Protein AF-A0A2E7ABA5-F1 (afdb_monomer_lite)

Radius of gyration: 37.9 Å; chains: 1; bounding box: 80×78×92 Å

Secondary structure (DSSP, 8-state):
-HHHHHHHHHHHHHTTHHHHHHHHTT--SS--SS------PPSS------------HHHHHHHHHHHHHHHHHHHS-----SS---------EEEES-HHHHHHHHHHHHHHHHHHHHHTTHHHHHHHHHH-S---SEEEEETTEEEEEP----HHHHHHHHHHHHHHHHHHHHHEEEE------TT-S-HHHHHHHHHHHHHHHHTT-HHHHHHHHHHHHHHHHHHHHHHHHHHHHHHHHHTT-HHHHHHHHHHHHSTT-TTHHHHHHHHHHHHHHHHHHHHHHHHHH-

pLDDT: mean 70.15, std 16.88, range [34.25, 92.75]

Sequence (290 aa):
MLATFLSVFEFLNSFGMIDDIAYGLQLLDSANGPNEKLLIVPGGFSMKFWGVLGLDWRDYAIVSFLIYTLIGLLVHRPREQAEYKQKKKKNRLISVKSRRWLRLGIFSLFIGLLSTANKTGRFAGLANSVVGGNREGKLGLIDGSLDFEPLEWALQDYAELAIPFLLFLFGLRKGLKIDRSKIALLDSGTAIEKIWIDSDKSERLQRNHLEEGIARINSAFTELVNMLGAATSLNLAAASLDDGNVKSAFNKWKNLTHPKGKQNQDWKGFSESVDDIGKFKQQKQQDEEE

Structure (mmCIF, N/CA/C/O backbone):
data_AF-A0A2E7ABA5-F1
#
_entry.id   AF-A0A2E7ABA5-F1
#
loop_
_atom_site.group_PDB
_atom_site.id
_atom_site.type_symbol
_atom_site.label_atom_id
_atom_site.label_alt_id
_atom_site.label_comp_id
_atom_site.label_asym_id
_atom_site.label_entity_id
_atom_site.label_seq_id
_atom_site.pdbx_PDB_ins_code
_atom_site.Cartn_x
_atom_site.Cartn_y
_atom_site.Cartn_z
_atom_site.occupancy
_atom_site.B_iso_or_equiv
_atom_site.auth_seq_id
_atom_site.auth_comp_id
_atom_site.auth_asym_id
_atom_site.auth_atom_id
_atom_site.pdbx_PDB_model_num
ATOM 1 N N . MET A 1 1 ? -8.019 -25.726 -21.695 1.00 44.81 1 MET A N 1
ATOM 2 C CA . MET A 1 1 ? -6.885 -26.664 -21.529 1.00 44.81 1 MET A CA 1
ATOM 3 C C . MET A 1 1 ? -6.741 -27.578 -22.736 1.00 44.81 1 MET A C 1
ATOM 5 O O . MET A 1 1 ? -5.674 -27.573 -23.324 1.00 44.81 1 MET A O 1
ATOM 9 N N . LEU A 1 2 ? -7.803 -28.267 -23.171 1.00 42.22 2 LEU A N 1
ATOM 10 C CA . LEU A 1 2 ? -7.761 -29.176 -24.329 1.00 42.22 2 LEU A CA 1
ATOM 11 C C . LEU A 1 2 ? -7.384 -28.470 -25.651 1.00 42.22 2 LEU A C 1
ATOM 13 O O . LEU A 1 2 ? -6.515 -28.946 -26.364 1.00 42.22 2 LEU A O 1
ATOM 17 N N . ALA A 1 3 ? -7.922 -27.272 -25.908 1.00 47.78 3 ALA A N 1
ATOM 18 C CA . ALA A 1 3 ? -7.551 -26.460 -27.077 1.00 47.78 3 ALA A CA 1
ATOM 19 C C . ALA A 1 3 ? -6.094 -25.955 -27.047 1.00 47.78 3 ALA A C 1
ATOM 21 O O . ALA A 1 3 ? -5.444 -25.861 -28.077 1.00 47.78 3 ALA A O 1
ATOM 22 N N . THR A 1 4 ? -5.569 -25.656 -25.856 1.00 50.09 4 THR A N 1
ATOM 23 C CA . THR A 1 4 ? -4.179 -25.211 -25.661 1.00 50.09 4 THR A CA 1
ATOM 24 C C . THR A 1 4 ? -3.201 -26.362 -25.876 1.00 50.09 4 THR A C 1
ATOM 26 O O . THR A 1 4 ? -2.131 -26.177 -26.438 1.00 50.09 4 THR A O 1
ATOM 29 N N . PHE A 1 5 ? -3.583 -27.564 -25.441 1.00 54.31 5 PHE A N 1
ATOM 30 C CA . PHE A 1 5 ? -2.832 -28.781 -25.711 1.00 54.31 5 PHE A CA 1
ATOM 31 C C . PHE A 1 5 ? -2.835 -29.106 -27.209 1.00 54.31 5 PHE A C 1
ATOM 33 O O . PHE A 1 5 ? -1.775 -29.360 -27.767 1.00 54.31 5 PHE A O 1
ATOM 40 N N . LEU A 1 6 ? -3.993 -28.997 -27.871 1.00 55.00 6 LEU A N 1
ATOM 41 C CA . LEU A 1 6 ? -4.120 -29.213 -29.313 1.00 55.00 6 LEU A CA 1
ATOM 42 C C . LEU A 1 6 ? -3.270 -28.220 -30.122 1.00 55.00 6 LEU A C 1
ATOM 44 O O . LEU A 1 6 ? -2.574 -28.627 -31.042 1.00 55.00 6 LEU A O 1
ATOM 48 N N . SER A 1 7 ? -3.256 -26.938 -29.737 1.00 55.62 7 SER A N 1
ATOM 49 C CA . SER A 1 7 ? -2.466 -25.916 -30.436 1.00 55.62 7 SER A CA 1
ATOM 50 C C . SER A 1 7 ? -0.961 -26.104 -30.244 1.00 55.62 7 SER A C 1
ATOM 52 O O . SER A 1 7 ? -0.187 -25.863 -31.163 1.00 55.62 7 SER A O 1
ATOM 54 N N . VAL A 1 8 ? -0.528 -26.527 -29.050 1.00 57.88 8 VAL A N 1
ATOM 55 C CA . VAL A 1 8 ? 0.880 -26.866 -28.782 1.00 57.88 8 VAL A CA 1
ATOM 56 C C . VAL A 1 8 ? 1.277 -28.130 -29.542 1.00 57.88 8 VAL A C 1
ATOM 58 O O . VAL A 1 8 ? 2.374 -28.189 -30.088 1.00 57.88 8 VAL A O 1
ATOM 61 N N . PHE A 1 9 ? 0.383 -29.114 -29.626 1.00 62.41 9 PHE A N 1
ATOM 62 C CA . PHE A 1 9 ? 0.592 -30.325 -30.410 1.00 62.41 9 PHE A CA 1
ATOM 63 C C . PHE A 1 9 ? 0.721 -30.014 -31.907 1.00 62.41 9 PHE A C 1
ATOM 65 O O . PHE A 1 9 ? 1.697 -30.422 -32.523 1.00 62.41 9 PHE A O 1
ATOM 72 N N . GLU A 1 10 ? -0.191 -29.232 -32.488 1.00 60.44 10 GLU A N 1
ATOM 73 C CA . GLU A 1 10 ? -0.103 -28.813 -33.895 1.00 60.44 10 GLU A CA 1
ATOM 74 C C . GLU A 1 10 ? 1.139 -27.964 -34.172 1.00 60.44 10 GLU A C 1
ATOM 76 O O . GLU A 1 10 ? 1.766 -28.128 -35.216 1.00 60.44 10 GLU A O 1
ATOM 81 N N . PHE A 1 11 ? 1.534 -27.107 -33.227 1.00 62.22 11 PHE A N 1
ATOM 82 C CA . PHE A 1 11 ? 2.777 -26.347 -33.310 1.00 62.22 11 PHE A CA 1
ATOM 83 C C . PHE A 1 11 ? 3.989 -27.284 -33.378 1.00 62.22 11 PHE A C 1
ATOM 85 O O . PHE A 1 11 ? 4.759 -27.212 -34.330 1.00 62.22 11 PHE A O 1
ATOM 92 N N . LEU A 1 12 ? 4.128 -28.220 -32.438 1.00 59.44 12 LEU A N 1
ATOM 93 C CA . LEU A 1 12 ? 5.237 -29.182 -32.432 1.00 59.44 12 LEU A CA 1
ATOM 94 C C . LEU A 1 12 ? 5.222 -30.097 -33.668 1.00 59.44 12 LEU A C 1
ATOM 96 O O . LEU A 1 12 ? 6.279 -30.371 -34.233 1.00 59.44 12 LEU A O 1
ATOM 100 N N . ASN A 1 13 ? 4.037 -30.509 -34.126 1.00 61.12 13 ASN A N 1
ATOM 101 C CA . ASN A 1 13 ? 3.863 -31.299 -35.346 1.00 61.12 13 ASN A CA 1
ATOM 102 C C . ASN A 1 13 ? 4.295 -30.510 -36.594 1.00 61.12 13 ASN A C 1
ATOM 104 O O . ASN A 1 13 ? 4.942 -31.043 -37.487 1.00 61.12 13 ASN A O 1
ATOM 108 N N . SER A 1 14 ? 3.978 -29.211 -36.652 1.00 55.53 14 SER A N 1
ATOM 109 C CA . SER A 1 14 ? 4.318 -28.348 -37.791 1.00 55.53 14 SER A CA 1
ATOM 110 C C . SER A 1 14 ? 5.821 -28.147 -37.993 1.00 55.53 14 SER A C 1
ATOM 112 O O . SER A 1 14 ? 6.244 -27.909 -39.121 1.00 55.53 14 SER A O 1
ATOM 114 N N . PHE A 1 15 ? 6.616 -28.299 -36.931 1.00 54.84 15 PHE A N 1
ATOM 115 C CA . PHE A 1 15 ? 8.077 -28.220 -36.969 1.00 54.84 15 PHE A CA 1
ATOM 116 C C . PHE A 1 15 ? 8.768 -29.588 -37.105 1.00 54.84 15 PHE A C 1
ATOM 118 O O . PHE A 1 15 ? 9.994 -29.632 -37.117 1.00 54.84 15 PHE A O 1
ATOM 125 N N . GLY A 1 16 ? 8.019 -30.697 -37.175 1.00 54.34 16 GLY A N 1
ATOM 126 C CA . GLY A 1 16 ? 8.589 -32.052 -37.200 1.00 54.34 16 GLY A CA 1
ATOM 127 C C . GLY A 1 16 ? 9.193 -32.511 -35.864 1.00 54.34 16 GLY A C 1
ATOM 128 O O . GLY A 1 16 ? 9.730 -33.606 -35.774 1.00 54.34 16 GLY A O 1
ATOM 129 N N . MET A 1 17 ? 9.066 -31.716 -34.792 1.00 60.50 17 MET A N 1
ATOM 130 C CA . MET A 1 17 ? 9.675 -32.017 -33.486 1.00 60.50 17 MET A CA 1
ATOM 131 C C . MET A 1 17 ? 9.034 -33.224 -32.786 1.00 60.50 17 MET A C 1
ATOM 133 O O . MET A 1 17 ? 9.619 -33.776 -31.858 1.00 60.50 17 MET A O 1
ATOM 137 N N . ILE A 1 18 ? 7.822 -33.627 -33.183 1.00 59.41 18 ILE A N 1
ATOM 138 C CA . ILE A 1 18 ? 7.146 -34.799 -32.607 1.00 59.41 18 ILE A CA 1
ATOM 139 C C . ILE A 1 18 ? 7.856 -36.094 -33.005 1.00 59.41 18 ILE A C 1
ATOM 141 O O . ILE A 1 18 ? 7.973 -36.983 -32.161 1.00 59.41 18 ILE A O 1
ATOM 145 N N . ASP A 1 19 ? 8.388 -36.174 -34.224 1.00 53.84 19 ASP A N 1
ATOM 146 C CA . ASP A 1 19 ? 9.121 -37.350 -34.696 1.00 53.84 19 ASP A CA 1
ATOM 147 C C . ASP A 1 19 ? 10.461 -37.493 -33.958 1.00 53.84 19 ASP A C 1
ATOM 149 O O . ASP A 1 19 ? 10.799 -38.587 -33.504 1.00 53.84 19 ASP A O 1
ATOM 153 N N . ASP A 1 20 ? 11.157 -36.377 -33.702 1.00 58.59 20 ASP A N 1
ATOM 154 C CA . ASP A 1 20 ? 12.380 -36.343 -32.883 1.00 58.59 20 ASP A CA 1
ATOM 155 C C . ASP A 1 20 ? 12.123 -36.788 -31.433 1.00 58.59 20 ASP A C 1
ATOM 157 O O . ASP A 1 20 ? 12.922 -37.513 -30.831 1.00 58.59 20 ASP A O 1
ATOM 161 N N . ILE A 1 21 ? 10.988 -36.378 -30.856 1.00 59.62 21 ILE A N 1
ATOM 162 C CA . ILE A 1 21 ? 10.583 -36.773 -29.501 1.00 59.62 21 ILE A CA 1
ATOM 163 C C . ILE A 1 21 ? 10.183 -38.256 -29.463 1.00 59.62 21 ILE A C 1
ATOM 165 O O . ILE A 1 21 ? 10.550 -38.958 -28.521 1.00 59.62 21 ILE A O 1
ATOM 169 N N . ALA A 1 22 ? 9.463 -38.754 -30.470 1.00 57.34 22 ALA A N 1
ATOM 170 C CA . ALA A 1 22 ? 9.055 -40.156 -30.563 1.00 57.34 22 ALA A CA 1
ATOM 171 C C . ALA A 1 22 ? 10.253 -41.097 -30.778 1.00 57.34 22 ALA A C 1
ATOM 173 O O . ALA A 1 22 ? 10.307 -42.168 -30.168 1.00 57.34 22 ALA A O 1
ATOM 174 N N . TYR A 1 23 ? 11.246 -40.668 -31.562 1.00 56.09 23 TYR A N 1
ATOM 175 C CA . TYR A 1 23 ? 12.523 -41.363 -31.715 1.00 56.09 23 TYR A CA 1
ATOM 176 C C . TYR A 1 23 ? 13.341 -41.343 -30.414 1.00 56.09 23 TYR A C 1
ATOM 178 O O . TYR A 1 23 ? 13.821 -42.382 -29.962 1.00 56.09 23 TYR A O 1
ATOM 186 N N . GLY A 1 24 ? 13.427 -40.187 -29.741 1.00 57.50 24 GLY A N 1
ATOM 187 C CA . GLY A 1 24 ? 14.086 -40.061 -28.435 1.00 57.50 24 GLY A CA 1
ATOM 188 C C . GLY A 1 24 ? 13.443 -40.907 -27.327 1.00 57.50 24 GLY A C 1
ATOM 189 O O . GLY A 1 24 ? 14.124 -41.313 -26.386 1.00 57.50 24 GLY A O 1
ATOM 190 N N . LEU A 1 25 ? 12.149 -41.213 -27.455 1.00 64.19 25 LEU A N 1
ATOM 191 C CA . LEU A 1 25 ? 11.393 -42.094 -26.560 1.00 64.19 25 LEU A CA 1
ATOM 192 C C . LEU A 1 25 ? 11.389 -43.572 -26.999 1.00 64.19 25 LEU A C 1
ATOM 194 O O . LEU A 1 25 ? 10.707 -44.372 -26.363 1.00 64.19 25 LEU A O 1
ATOM 198 N N . GLN A 1 26 ? 12.144 -43.941 -28.045 1.00 55.84 26 GLN A N 1
ATOM 199 C CA . GLN A 1 26 ? 12.229 -45.304 -28.604 1.00 55.84 26 GLN A CA 1
ATOM 200 C C . GLN A 1 26 ? 10.874 -45.898 -29.028 1.00 55.84 26 GLN A C 1
ATOM 202 O O . GLN A 1 26 ? 10.681 -47.110 -29.013 1.00 55.84 26 GLN A O 1
ATOM 207 N N . LEU A 1 27 ? 9.913 -45.053 -29.408 1.00 56.31 27 LEU A N 1
ATOM 208 C CA . LEU A 1 27 ? 8.596 -45.493 -29.883 1.00 56.31 27 LEU A CA 1
ATOM 209 C C . LEU A 1 27 ? 8.583 -45.795 -31.395 1.00 56.31 27 LEU A C 1
ATOM 211 O O . LEU A 1 27 ? 7.569 -46.260 -31.913 1.00 56.31 27 LEU A O 1
ATOM 215 N N . LEU A 1 28 ? 9.690 -45.524 -32.096 1.00 51.03 28 LEU A N 1
ATOM 216 C CA . LEU A 1 28 ? 9.885 -45.745 -33.530 1.00 51.03 28 LEU A CA 1
ATOM 217 C C . LEU A 1 28 ? 11.244 -46.422 -33.775 1.00 51.03 28 LEU A C 1
ATOM 219 O O . LEU A 1 28 ? 12.262 -45.960 -33.264 1.00 51.03 28 LEU A O 1
ATOM 223 N N . ASP A 1 29 ? 11.257 -47.486 -34.584 1.00 49.22 29 ASP A N 1
ATOM 224 C CA . ASP A 1 29 ? 12.436 -48.341 -34.827 1.00 49.22 29 ASP A CA 1
ATOM 225 C C . ASP A 1 29 ? 13.383 -47.831 -35.936 1.00 49.22 29 ASP A C 1
ATOM 227 O O . ASP A 1 29 ? 14.454 -48.397 -36.157 1.00 49.22 29 ASP A O 1
ATOM 231 N N . SER A 1 30 ? 13.035 -46.746 -36.633 1.00 50.84 30 SER A N 1
ATOM 232 C CA . SER A 1 30 ? 13.911 -46.108 -37.623 1.00 50.84 30 SER A CA 1
ATOM 233 C C . SER A 1 30 ? 13.724 -44.595 -37.653 1.00 50.84 30 SER A C 1
ATOM 235 O O . SER A 1 30 ? 12.595 -44.107 -37.641 1.00 50.84 30 SER A O 1
ATOM 237 N N . ALA A 1 31 ? 14.830 -43.850 -37.753 1.00 46.22 31 ALA A N 1
ATOM 238 C CA . ALA A 1 31 ? 14.793 -42.436 -38.110 1.00 46.22 31 ALA A CA 1
ATOM 239 C C . ALA A 1 31 ? 14.322 -42.327 -39.568 1.00 46.22 31 ALA A C 1
ATOM 241 O O . ALA A 1 31 ? 15.088 -42.590 -40.498 1.00 46.22 31 ALA A O 1
ATOM 242 N N . ASN A 1 32 ? 13.040 -42.020 -39.767 1.00 45.62 32 ASN A N 1
ATOM 243 C CA . ASN A 1 32 ? 12.532 -41.716 -41.098 1.00 45.62 32 ASN A CA 1
ATOM 244 C C . ASN A 1 32 ? 13.245 -40.461 -41.630 1.00 45.62 32 ASN A C 1
ATOM 246 O O . ASN A 1 32 ? 13.685 -39.608 -40.859 1.00 45.62 32 ASN A O 1
ATOM 250 N N . GLY A 1 33 ? 13.425 -40.401 -42.954 1.00 53.38 33 GLY A N 1
ATOM 251 C CA . GLY A 1 33 ? 14.068 -39.286 -43.658 1.00 53.38 33 GLY A CA 1
ATOM 252 C C . GLY A 1 33 ? 13.374 -37.933 -43.419 1.00 53.38 33 GLY A C 1
ATOM 253 O O . GLY A 1 33 ? 12.437 -37.854 -42.634 1.00 53.38 33 GLY A O 1
ATOM 254 N N . PRO A 1 34 ? 13.824 -36.849 -44.078 1.00 45.06 34 PRO A N 1
ATOM 255 C CA . PRO A 1 34 ? 13.607 -35.474 -43.629 1.00 45.06 34 PRO A CA 1
ATOM 256 C C . PRO A 1 34 ? 12.120 -35.142 -43.429 1.00 45.06 34 PRO A C 1
ATOM 258 O O . PRO A 1 34 ? 11.421 -34.832 -44.390 1.00 45.06 34 PRO A O 1
ATOM 261 N N . ASN A 1 35 ? 11.716 -35.186 -42.155 1.00 51.84 35 ASN A N 1
ATOM 262 C CA . ASN A 1 35 ? 10.525 -34.643 -41.507 1.00 51.84 35 ASN A CA 1
ATOM 263 C C . ASN A 1 35 ? 9.223 -34.785 -42.328 1.00 51.84 35 ASN A C 1
ATOM 265 O O . ASN A 1 35 ? 8.932 -33.982 -43.211 1.00 51.84 35 ASN A O 1
ATOM 269 N N . GLU A 1 36 ? 8.391 -35.779 -42.018 1.00 48.16 36 GLU A N 1
ATOM 270 C CA . GLU A 1 36 ? 7.133 -36.035 -42.734 1.00 48.16 36 GLU A CA 1
ATOM 271 C C . GLU A 1 36 ? 5.935 -35.479 -41.938 1.00 48.16 36 GLU A C 1
ATOM 273 O O . GLU A 1 36 ? 5.718 -35.821 -40.781 1.00 48.16 36 GLU A O 1
ATOM 278 N N . LYS A 1 37 ? 5.120 -34.597 -42.538 1.00 48.44 37 LYS A N 1
ATOM 279 C CA . LYS A 1 37 ? 3.980 -33.965 -41.842 1.00 48.44 37 LYS A CA 1
ATOM 280 C C . LYS A 1 37 ? 2.729 -34.847 -41.906 1.00 48.44 37 LYS A C 1
ATOM 282 O O . LYS A 1 37 ? 2.210 -35.119 -42.989 1.00 48.44 37 LYS A O 1
ATOM 287 N N . LEU A 1 38 ? 2.165 -35.203 -40.752 1.00 44.12 38 LEU A N 1
ATOM 288 C CA . LEU A 1 38 ? 0.871 -35.888 -40.662 1.00 44.12 38 LEU A CA 1
ATOM 289 C C . LEU A 1 38 ? -0.268 -34.851 -40.694 1.00 44.12 38 LEU A C 1
ATOM 291 O O . LEU A 1 38 ? -0.587 -34.216 -39.687 1.00 44.12 38 LEU A O 1
ATOM 295 N N . LEU A 1 39 ? -0.862 -34.647 -41.873 1.00 41.06 39 LEU A N 1
ATOM 296 C CA . LEU A 1 39 ? -2.057 -33.817 -42.062 1.00 41.06 39 LEU A CA 1
ATOM 297 C C . LEU A 1 39 ? -3.317 -34.692 -41.991 1.00 41.06 39 LEU A C 1
ATOM 299 O O . LEU A 1 39 ? -3.598 -35.471 -42.901 1.00 41.06 39 LEU A O 1
ATOM 303 N N . ILE A 1 40 ? -4.096 -34.550 -40.916 1.00 42.09 40 ILE A N 1
ATOM 304 C CA . ILE A 1 40 ? -5.417 -35.181 -40.789 1.00 42.09 40 ILE A CA 1
ATOM 305 C C . ILE A 1 40 ? -6.424 -34.319 -41.560 1.00 42.09 40 ILE A C 1
ATOM 307 O O . ILE A 1 40 ? -6.830 -33.254 -41.102 1.00 42.09 40 ILE A O 1
ATOM 311 N N . VAL A 1 41 ? -6.816 -34.770 -42.750 1.00 42.12 41 VAL A N 1
ATOM 312 C CA . VAL A 1 41 ? -7.881 -34.152 -43.557 1.00 42.12 41 VAL A CA 1
ATOM 313 C C . VAL A 1 41 ? -9.221 -34.819 -43.198 1.00 42.12 41 VAL A C 1
ATOM 315 O O . VAL A 1 41 ? -9.252 -36.042 -43.033 1.00 42.12 41 VAL A O 1
ATOM 318 N N . PRO A 1 42 ? -10.336 -34.071 -43.065 1.00 34.56 42 PRO A N 1
ATOM 319 C CA . PRO A 1 42 ? -11.652 -34.654 -42.804 1.00 34.56 42 PRO A CA 1
ATOM 320 C C . PRO A 1 42 ? -12.047 -35.645 -43.912 1.00 34.56 42 PRO A C 1
ATOM 322 O O . PRO A 1 42 ? -11.809 -35.406 -45.095 1.00 34.56 42 PRO A O 1
ATOM 325 N N . GLY A 1 43 ? -12.605 -36.787 -43.501 1.00 34.25 43 GLY A N 1
ATOM 326 C CA . GLY A 1 43 ? -12.747 -37.991 -44.325 1.00 34.25 43 GLY A CA 1
ATOM 327 C C . GLY A 1 43 ? -13.491 -37.784 -45.647 1.00 34.25 43 GLY A C 1
ATOM 328 O O . GLY A 1 43 ? -14.607 -37.272 -45.667 1.00 34.25 43 GLY A O 1
ATOM 329 N N . GLY A 1 44 ? -12.874 -38.241 -46.744 1.00 41.22 44 GLY A N 1
ATOM 330 C CA . GLY A 1 44 ? -13.502 -38.297 -48.070 1.00 41.22 44 GLY A CA 1
ATOM 331 C C . GLY A 1 44 ? -12.550 -38.330 -49.272 1.00 41.22 44 GLY A C 1
ATOM 332 O O . GLY A 1 44 ? -12.976 -38.715 -50.354 1.00 41.22 44 GLY A O 1
ATOM 333 N N . PHE A 1 45 ? -11.267 -37.986 -49.113 1.00 37.72 45 PHE A N 1
ATOM 334 C CA . PHE A 1 45 ? -10.291 -37.989 -50.212 1.00 37.72 45 PHE A CA 1
ATOM 335 C C . PHE A 1 45 ? -9.131 -38.953 -49.933 1.00 37.72 45 PHE A C 1
ATOM 337 O O . PHE A 1 45 ? -8.330 -38.736 -49.028 1.00 37.72 45 PHE A O 1
ATOM 344 N N . SER A 1 46 ? -9.023 -40.024 -50.723 1.00 38.84 46 SER A N 1
ATOM 345 C CA . SER A 1 46 ? -7.905 -40.970 -50.676 1.00 38.84 46 SER A CA 1
ATOM 346 C C . SER A 1 46 ? -6.788 -40.540 -51.633 1.00 38.84 46 SER A C 1
ATOM 348 O O . SER A 1 46 ? -6.684 -41.048 -52.748 1.00 38.84 46 SER A O 1
ATOM 350 N N . MET A 1 47 ? -5.927 -39.620 -51.203 1.00 38.56 47 MET A N 1
ATOM 351 C CA . MET A 1 47 ? -4.586 -39.481 -51.778 1.00 38.56 47 MET A CA 1
ATOM 352 C C . MET A 1 47 ? -3.578 -39.298 -50.644 1.00 38.56 47 MET A C 1
ATOM 354 O O . MET A 1 47 ? -3.638 -38.322 -49.903 1.00 38.56 47 MET A O 1
ATOM 358 N N . LYS A 1 48 ? -2.662 -40.263 -50.497 1.00 36.91 48 LYS A N 1
ATOM 359 C CA . LYS A 1 48 ? -1.500 -40.152 -49.607 1.00 36.91 48 LYS A CA 1
ATOM 360 C C . LYS A 1 48 ? -0.468 -39.266 -50.300 1.00 36.91 48 LYS A C 1
ATOM 362 O O . LYS A 1 48 ? 0.103 -39.683 -51.303 1.00 36.91 48 LYS A O 1
ATOM 367 N N . PHE A 1 49 ? -0.257 -38.062 -49.783 1.00 44.03 49 PHE A N 1
ATOM 368 C CA . PHE A 1 49 ? 0.775 -37.148 -50.264 1.00 44.03 49 PHE A CA 1
ATOM 369 C C . PHE A 1 49 ? 1.902 -37.1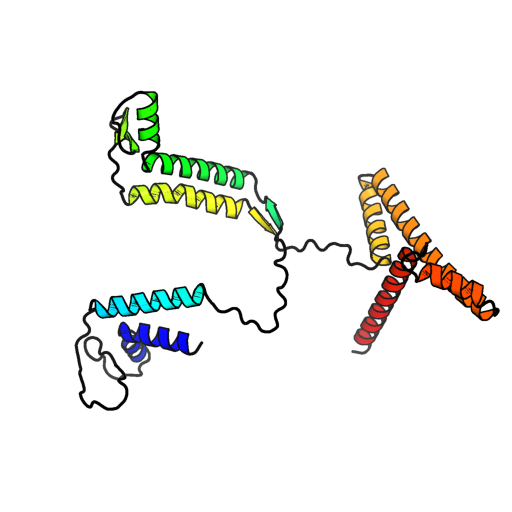18 -49.227 1.00 44.03 49 PHE A C 1
ATOM 371 O O . PHE A 1 49 ? 1.726 -36.571 -48.142 1.00 44.03 49 PHE A O 1
ATOM 378 N N . TRP A 1 50 ? 3.028 -37.756 -49.544 1.00 42.16 50 TRP A N 1
ATOM 379 C CA . TRP A 1 50 ? 4.273 -37.655 -48.781 1.00 42.16 50 TRP A CA 1
ATOM 380 C C . TRP A 1 50 ? 5.130 -36.576 -49.450 1.00 42.16 50 TRP A C 1
ATOM 382 O O . TRP A 1 50 ? 5.359 -36.645 -50.658 1.00 42.16 50 TRP A O 1
ATOM 392 N N . GLY A 1 51 ? 5.547 -35.552 -48.706 1.00 44.81 51 GLY A N 1
ATOM 393 C CA . GLY A 1 51 ? 6.304 -34.418 -49.240 1.00 44.81 51 GLY A CA 1
ATOM 394 C C . GLY A 1 51 ? 7.352 -33.917 -48.250 1.00 44.81 51 GLY A C 1
ATOM 395 O O . GLY A 1 51 ? 7.109 -33.918 -47.047 1.00 44.81 51 GLY A O 1
ATOM 396 N N . VAL A 1 52 ? 8.507 -33.505 -48.779 1.00 45.50 52 VAL A N 1
ATOM 397 C CA . VAL A 1 52 ? 9.695 -33.067 -48.025 1.00 45.50 52 VAL A CA 1
ATOM 398 C C . VAL A 1 52 ? 9.442 -31.724 -47.330 1.00 45.50 52 VAL A C 1
ATOM 400 O O . VAL A 1 52 ? 8.953 -30.784 -47.960 1.00 45.50 52 VAL A O 1
ATOM 403 N N . LEU A 1 53 ? 9.807 -31.629 -46.046 1.00 49.59 53 LEU A N 1
ATOM 404 C CA . LEU A 1 53 ? 9.635 -30.446 -45.194 1.00 49.59 53 LEU A CA 1
ATOM 405 C C . LEU A 1 53 ? 10.517 -29.267 -45.653 1.00 49.59 53 LEU A C 1
ATOM 407 O O . LEU A 1 53 ? 11.667 -29.115 -45.243 1.00 49.59 53 LEU A O 1
ATOM 411 N N . GLY A 1 54 ? 9.977 -28.404 -46.508 1.00 47.50 54 GLY A N 1
ATOM 412 C CA . GLY A 1 54 ? 10.479 -27.044 -46.688 1.00 47.50 54 GLY A CA 1
ATOM 413 C C . GLY A 1 54 ? 9.628 -26.086 -45.863 1.00 47.50 54 GLY A C 1
ATOM 414 O O . GLY A 1 54 ? 8.407 -26.130 -45.976 1.00 47.50 54 GLY A O 1
ATOM 415 N N . LEU A 1 55 ? 10.254 -25.228 -45.051 1.00 50.59 55 LEU A N 1
ATOM 416 C CA . LEU A 1 55 ? 9.582 -24.097 -44.399 1.00 50.59 55 LEU A CA 1
ATOM 417 C C . LEU A 1 55 ? 9.033 -23.163 -45.482 1.00 50.59 55 LEU A C 1
ATOM 419 O O . LEU A 1 55 ? 9.759 -22.322 -46.011 1.00 50.59 55 LEU A O 1
ATOM 423 N N . ASP A 1 56 ? 7.763 -23.335 -45.834 1.00 58.00 56 ASP A N 1
ATOM 424 C CA . ASP A 1 56 ? 7.109 -22.502 -46.832 1.00 58.00 56 ASP A CA 1
ATOM 425 C C . ASP A 1 56 ? 6.486 -21.276 -46.150 1.00 58.00 56 ASP A C 1
ATOM 427 O O . ASP A 1 56 ? 6.170 -21.277 -44.956 1.00 58.00 56 ASP A O 1
ATOM 431 N N . TRP A 1 57 ? 6.262 -20.198 -46.898 1.00 53.97 57 TRP A N 1
ATOM 432 C CA . TRP A 1 57 ? 5.703 -18.950 -46.346 1.00 53.97 57 TRP A CA 1
ATOM 433 C C . TRP A 1 57 ? 4.331 -19.155 -45.665 1.00 53.97 57 TRP A C 1
ATOM 435 O O . TRP A 1 57 ? 3.927 -18.388 -44.788 1.00 53.97 57 TRP A O 1
ATOM 445 N N . ARG A 1 58 ? 3.633 -20.234 -46.041 1.00 55.75 58 ARG A N 1
ATOM 446 C CA . ARG A 1 58 ? 2.360 -20.684 -45.468 1.00 55.75 58 ARG A CA 1
ATOM 447 C C . ARG A 1 58 ? 2.507 -21.148 -44.020 1.00 55.75 58 ARG A C 1
ATOM 449 O O . ARG A 1 58 ? 1.641 -20.837 -43.205 1.00 55.75 58 ARG A O 1
ATOM 456 N N . ASP A 1 59 ? 3.603 -21.823 -43.676 1.00 55.94 59 ASP A N 1
ATOM 457 C CA . ASP A 1 59 ? 3.858 -22.269 -42.303 1.00 55.94 59 ASP A CA 1
ATOM 458 C C . ASP A 1 59 ? 4.148 -21.069 -41.387 1.00 55.94 59 ASP A C 1
ATOM 460 O O . ASP A 1 59 ? 3.635 -21.004 -40.269 1.00 55.94 59 ASP A O 1
ATOM 464 N N . TYR A 1 60 ? 4.839 -20.038 -41.891 1.00 60.34 60 TYR A N 1
ATOM 465 C CA . TYR A 1 60 ? 5.010 -18.772 -41.166 1.00 60.34 60 TYR A CA 1
ATOM 466 C C . TYR A 1 60 ? 3.683 -18.048 -40.918 1.00 60.34 60 TYR A C 1
ATOM 468 O O . TYR A 1 60 ? 3.492 -17.471 -39.843 1.00 60.34 60 TYR A O 1
ATOM 476 N N . ALA A 1 61 ? 2.747 -18.090 -41.870 1.00 67.56 61 ALA A N 1
ATOM 477 C CA . ALA A 1 61 ? 1.424 -17.496 -41.702 1.00 67.56 61 ALA A CA 1
ATOM 478 C C . ALA A 1 61 ? 0.603 -18.235 -40.632 1.00 67.56 61 ALA A C 1
ATOM 480 O O . ALA A 1 61 ? -0.021 -17.592 -39.784 1.00 67.56 61 ALA A O 1
ATOM 481 N N . ILE A 1 62 ? 0.662 -19.571 -40.619 1.00 68.12 62 ILE A N 1
ATOM 482 C CA . ILE A 1 62 ? -0.013 -20.408 -39.619 1.00 68.12 62 ILE A CA 1
ATOM 483 C C . ILE A 1 62 ? 0.571 -20.153 -38.227 1.00 68.12 62 ILE A C 1
ATOM 485 O O . ILE A 1 62 ? -0.182 -19.873 -37.297 1.00 68.12 62 ILE A O 1
ATOM 489 N N . VAL A 1 63 ? 1.899 -20.163 -38.080 1.00 67.69 63 VAL A N 1
ATOM 490 C CA . VAL A 1 63 ? 2.569 -19.877 -36.800 1.00 67.69 63 VAL A CA 1
ATOM 491 C C . VAL A 1 63 ? 2.251 -18.462 -36.317 1.00 67.69 63 VAL A C 1
ATOM 493 O O . VAL A 1 63 ? 1.946 -18.269 -35.142 1.00 67.69 63 VAL A O 1
ATOM 496 N N . SER A 1 64 ? 2.250 -17.472 -37.212 1.00 66.69 64 SER A N 1
ATOM 497 C CA . SER A 1 64 ? 1.918 -16.085 -36.860 1.00 66.69 64 SER A CA 1
ATOM 498 C C . SER A 1 64 ? 0.468 -15.941 -36.395 1.00 66.69 64 SER A C 1
ATOM 500 O O . SER A 1 64 ? 0.202 -15.270 -35.396 1.00 66.69 64 SER A O 1
ATOM 502 N N . PHE A 1 65 ? -0.472 -16.617 -37.064 1.00 70.44 65 PHE A N 1
ATOM 503 C CA . PHE A 1 65 ? -1.875 -16.670 -36.647 1.00 70.44 65 PHE A CA 1
ATOM 504 C C . PHE A 1 65 ? -2.039 -17.384 -35.298 1.00 70.44 65 PHE A C 1
ATOM 506 O O . PHE A 1 65 ? -2.807 -16.950 -34.436 1.00 70.44 65 PHE A O 1
ATOM 513 N N . LEU A 1 66 ? -1.273 -18.449 -35.069 1.00 69.19 66 LEU A N 1
ATOM 514 C CA . LEU A 1 66 ? -1.319 -19.219 -33.832 1.00 69.19 66 LEU A CA 1
ATOM 515 C C . LEU A 1 66 ? -0.733 -18.424 -32.656 1.00 69.19 66 LEU A C 1
ATOM 517 O O . LEU A 1 66 ? -1.333 -18.384 -31.588 1.00 69.19 66 LEU A O 1
ATOM 521 N N . ILE A 1 67 ? 0.359 -17.683 -32.863 1.00 71.31 67 ILE A N 1
ATOM 522 C CA . ILE A 1 67 ? 0.907 -16.735 -31.881 1.00 71.31 67 ILE A CA 1
ATOM 523 C C . ILE A 1 67 ? -0.092 -15.608 -31.600 1.00 71.31 67 ILE A C 1
ATOM 525 O O . ILE A 1 67 ? -0.337 -15.284 -30.437 1.00 71.31 67 ILE A O 1
ATOM 529 N N . TYR A 1 68 ? -0.704 -15.033 -32.639 1.00 75.12 68 TYR A N 1
ATOM 530 C CA . TYR A 1 68 ? -1.715 -13.985 -32.495 1.00 75.12 68 TYR A CA 1
ATOM 531 C C . TYR A 1 68 ? -2.908 -14.457 -31.655 1.00 75.12 68 TYR A C 1
ATOM 533 O O . TYR A 1 68 ? -3.325 -13.765 -30.726 1.00 75.12 68 TYR A O 1
ATOM 541 N N . THR A 1 69 ? -3.419 -15.660 -31.920 1.00 70.00 69 THR A N 1
ATOM 542 C CA . THR A 1 69 ? -4.527 -16.242 -31.150 1.00 70.00 69 THR A CA 1
ATOM 543 C C . THR A 1 69 ? -4.113 -16.610 -29.725 1.00 70.00 69 THR A C 1
ATOM 545 O O . THR A 1 69 ? -4.897 -16.379 -28.806 1.00 70.00 69 THR A O 1
ATOM 548 N N . LEU A 1 70 ? -2.882 -17.082 -29.494 1.00 68.62 70 LEU A N 1
ATOM 549 C CA . LEU A 1 70 ? -2.345 -17.350 -28.152 1.00 68.62 70 LEU A CA 1
ATOM 550 C C . LEU A 1 70 ? -2.209 -16.070 -27.322 1.00 68.62 70 LEU A C 1
ATOM 552 O O . LEU A 1 70 ? -2.610 -16.045 -26.158 1.00 68.62 70 LEU A O 1
ATOM 556 N N . ILE A 1 71 ? -1.698 -14.992 -27.926 1.00 72.19 71 ILE A N 1
ATOM 557 C CA . ILE A 1 71 ? -1.630 -13.664 -27.305 1.00 72.19 71 ILE A CA 1
ATOM 558 C C . ILE A 1 71 ? -3.044 -13.143 -27.047 1.00 72.19 71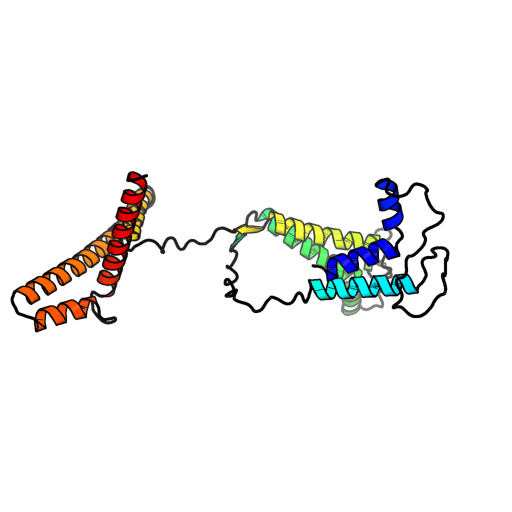 ILE A C 1
ATOM 560 O O . ILE A 1 71 ? -3.323 -12.674 -25.945 1.00 72.19 71 ILE A O 1
ATOM 564 N N . GLY A 1 72 ? -3.958 -13.286 -28.009 1.00 69.88 72 GLY A N 1
ATOM 565 C CA . GLY A 1 72 ? -5.370 -12.944 -27.848 1.00 69.88 72 GLY A CA 1
ATOM 566 C C . GLY A 1 72 ? -6.008 -13.675 -26.667 1.00 69.88 72 GLY A C 1
ATOM 567 O O . GLY A 1 72 ? -6.642 -13.047 -25.827 1.00 69.88 72 GLY A O 1
ATOM 568 N N . LEU A 1 73 ? -5.761 -14.976 -26.514 1.00 67.56 73 LEU A N 1
ATOM 569 C CA . LEU A 1 73 ? -6.232 -15.779 -25.380 1.00 67.56 73 LEU A CA 1
ATOM 570 C C . LEU A 1 73 ? -5.578 -15.391 -24.048 1.00 67.56 73 LEU A C 1
ATOM 572 O O . LEU A 1 73 ? -6.228 -15.460 -23.004 1.00 67.56 73 LEU A O 1
ATOM 576 N N . LEU A 1 74 ? -4.310 -14.972 -24.061 1.00 65.62 74 LEU A N 1
ATOM 577 C CA . LEU A 1 74 ? -3.595 -14.519 -22.868 1.00 65.62 74 LEU A CA 1
ATOM 578 C C . LEU A 1 74 ? -4.098 -13.144 -22.395 1.00 65.62 74 LEU A C 1
ATOM 580 O O . LEU A 1 74 ? -4.298 -12.931 -21.198 1.00 65.62 74 LEU A O 1
ATOM 584 N N . VAL A 1 75 ? -4.317 -12.223 -23.337 1.00 68.00 75 VAL A N 1
ATOM 585 C CA . VAL A 1 75 ? -4.741 -10.837 -23.086 1.00 68.00 75 VAL A CA 1
ATOM 586 C C . VAL A 1 75 ? -6.247 -10.752 -22.833 1.00 68.00 75 VAL A C 1
ATOM 588 O O . VAL A 1 75 ? -6.682 -9.968 -21.990 1.00 68.00 75 VAL A O 1
ATOM 591 N N . HIS A 1 76 ? -7.055 -11.557 -23.523 1.00 55.69 76 HIS A N 1
ATOM 592 C CA . HIS A 1 76 ? -8.519 -11.583 -23.410 1.00 55.69 76 HIS A CA 1
ATOM 593 C C . HIS A 1 76 ? -9.037 -12.816 -22.682 1.00 55.69 76 HIS A C 1
ATOM 595 O O . HIS A 1 76 ? -10.191 -13.186 -22.884 1.00 55.69 76 HIS A O 1
ATOM 601 N N . ARG A 1 77 ? -8.222 -13.445 -21.821 1.00 50.84 77 ARG A N 1
ATOM 602 C CA . ARG A 1 77 ? -8.652 -14.583 -20.999 1.00 50.84 77 ARG A CA 1
ATOM 603 C C . ARG A 1 77 ? -10.008 -14.245 -20.362 1.00 50.84 77 ARG A C 1
ATOM 605 O O . ARG A 1 77 ? -10.036 -13.363 -19.494 1.00 50.84 77 ARG A O 1
ATOM 612 N N . PRO A 1 78 ? -11.117 -14.888 -20.782 1.00 47.12 78 PRO A N 1
ATOM 613 C CA . PRO A 1 78 ? -12.424 -14.569 -20.241 1.00 47.12 78 PRO A CA 1
ATOM 614 C C . PRO A 1 78 ? -12.366 -14.904 -18.756 1.00 47.12 78 PRO A C 1
ATOM 616 O O . PRO A 1 78 ? -12.151 -16.049 -18.360 1.00 47.12 78 PRO A O 1
ATOM 619 N N . ARG A 1 79 ? -12.438 -13.867 -17.919 1.00 50.53 79 ARG A N 1
ATOM 620 C CA . ARG A 1 79 ? -12.591 -14.038 -16.480 1.00 50.53 79 ARG A CA 1
ATOM 621 C C . ARG A 1 79 ? -13.941 -14.698 -16.283 1.00 50.53 79 ARG A C 1
ATOM 623 O O . ARG A 1 79 ? -14.953 -14.071 -16.579 1.00 50.53 79 ARG A O 1
ATOM 630 N N . GLU A 1 80 ? -13.928 -15.941 -15.819 1.00 47.31 80 GLU A N 1
ATOM 631 C CA . GLU A 1 80 ? -15.125 -16.661 -15.398 1.00 47.31 80 GLU A CA 1
ATOM 632 C C . GLU A 1 80 ? -15.988 -15.726 -14.538 1.00 47.31 80 GLU A C 1
ATOM 634 O O . GLU A 1 80 ? -15.568 -15.250 -13.481 1.00 47.31 80 GLU A O 1
ATOM 639 N N . GLN A 1 81 ? -17.178 -15.396 -15.043 1.00 45.03 81 GLN A N 1
ATOM 640 C CA . GLN A 1 81 ? -18.175 -14.566 -14.365 1.00 45.03 81 GLN A CA 1
ATOM 641 C C . GLN A 1 81 ? -19.042 -15.417 -13.426 1.00 45.03 81 GLN A C 1
ATOM 643 O O . GLN A 1 81 ? -20.249 -15.224 -13.339 1.00 45.03 81 GLN A O 1
ATOM 648 N N . ALA A 1 82 ? -18.430 -16.365 -12.718 1.00 43.56 82 ALA A N 1
ATOM 649 C CA . ALA A 1 82 ? -19.110 -17.179 -11.724 1.00 43.56 82 ALA A CA 1
ATOM 650 C C . ALA A 1 82 ? -18.436 -16.979 -10.357 1.00 43.56 82 ALA A C 1
ATOM 652 O O . ALA A 1 82 ? -17.281 -17.332 -10.136 1.00 43.56 82 ALA A O 1
ATOM 653 N N . GLU A 1 83 ? -19.168 -16.313 -9.463 1.00 40.94 83 GLU A N 1
ATOM 654 C CA . GLU A 1 83 ? -19.031 -16.337 -7.996 1.00 40.94 83 GLU A CA 1
ATOM 655 C C . GLU A 1 83 ? -17.743 -15.873 -7.300 1.00 40.94 83 GLU A C 1
ATOM 657 O O . GLU A 1 83 ? -17.679 -15.885 -6.070 1.00 40.94 83 GLU A O 1
ATOM 662 N N . TYR A 1 84 ? -16.756 -15.305 -7.986 1.00 44.28 84 TYR A N 1
ATOM 663 C CA . TYR A 1 84 ? -15.707 -14.565 -7.278 1.00 44.28 84 TYR A CA 1
ATOM 664 C C . TYR A 1 84 ? -16.094 -13.096 -7.111 1.00 44.28 84 TYR A C 1
ATOM 666 O O . TYR A 1 84 ? -15.776 -12.250 -7.950 1.00 44.28 84 TYR A O 1
ATOM 674 N N . LYS A 1 85 ? -16.715 -12.767 -5.962 1.00 41.62 85 LYS A N 1
ATOM 675 C CA . LYS A 1 85 ? -16.677 -11.405 -5.392 1.00 41.62 85 LYS A CA 1
ATOM 676 C C . LYS A 1 85 ? -15.274 -10.860 -5.636 1.00 41.62 85 LYS A C 1
ATOM 678 O O . LYS A 1 85 ? -14.307 -11.458 -5.156 1.00 41.62 85 LYS A O 1
ATOM 683 N N . GLN A 1 86 ? -15.149 -9.760 -6.386 1.00 42.50 86 GLN A N 1
ATOM 684 C CA . GLN A 1 86 ? -13.861 -9.102 -6.579 1.00 42.50 86 GLN A CA 1
ATOM 685 C C . GLN A 1 86 ? -13.254 -8.887 -5.191 1.00 42.50 86 GLN A C 1
ATOM 687 O O . GLN A 1 86 ? -13.713 -8.032 -4.432 1.00 42.50 86 GLN A O 1
ATOM 692 N N . LYS A 1 87 ? -12.239 -9.682 -4.819 1.00 47.97 87 LYS A N 1
ATOM 693 C CA . LYS A 1 87 ? -11.413 -9.375 -3.654 1.00 47.97 87 LYS A CA 1
ATOM 694 C C . LYS A 1 87 ? -10.856 -7.997 -3.964 1.00 47.97 87 LYS A C 1
ATOM 696 O O . LYS A 1 87 ? -9.992 -7.897 -4.836 1.00 47.97 87 LYS A O 1
ATOM 701 N N . LYS A 1 88 ? -11.410 -6.954 -3.324 1.00 46.25 88 LYS A N 1
ATOM 702 C CA . LYS A 1 88 ? -10.966 -5.561 -3.459 1.00 46.25 88 LYS A CA 1
ATOM 703 C C . LYS A 1 88 ? -9.446 -5.599 -3.548 1.00 46.25 88 LYS A C 1
ATOM 705 O O . LYS A 1 88 ? -8.816 -6.158 -2.644 1.00 46.25 88 LYS A O 1
ATOM 710 N N . LYS A 1 89 ? -8.876 -5.140 -4.672 1.00 47.84 89 LYS A N 1
ATOM 711 C CA . LYS A 1 89 ? -7.422 -5.110 -4.879 1.00 47.84 89 LYS A CA 1
ATOM 712 C C . LYS A 1 89 ? -6.842 -4.407 -3.659 1.00 47.84 89 LYS A C 1
ATOM 714 O O . LYS A 1 89 ? -7.032 -3.211 -3.490 1.00 47.84 89 LYS A O 1
ATOM 719 N N . LYS A 1 90 ? -6.233 -5.180 -2.760 1.00 51.69 90 LYS A N 1
ATOM 720 C CA . LYS A 1 90 ? -5.697 -4.652 -1.509 1.00 51.69 90 LYS A CA 1
ATOM 721 C C . LYS A 1 90 ? -4.620 -3.649 -1.891 1.00 51.69 90 LYS A C 1
ATOM 723 O O . LYS A 1 90 ? -3.696 -4.022 -2.620 1.00 51.69 90 LYS A O 1
ATOM 728 N N . ASN A 1 91 ? -4.770 -2.405 -1.445 1.00 51.81 91 ASN A N 1
ATOM 729 C CA . ASN A 1 91 ? -3.782 -1.357 -1.665 1.00 51.81 91 ASN A CA 1
ATOM 730 C C . ASN A 1 91 ? -2.449 -1.865 -1.109 1.00 51.81 91 ASN A C 1
ATOM 732 O O . ASN A 1 91 ? -2.312 -2.088 0.092 1.00 51.81 91 ASN A O 1
ATOM 736 N N . ARG A 1 92 ? -1.502 -2.164 -2.004 1.00 57.38 92 ARG A N 1
ATOM 737 C CA . ARG A 1 92 ? -0.154 -2.579 -1.617 1.00 57.38 92 ARG A CA 1
ATOM 738 C C . ARG A 1 92 ? 0.574 -1.323 -1.181 1.00 57.38 92 ARG A C 1
ATOM 740 O O . ARG A 1 92 ? 0.641 -0.368 -1.952 1.00 57.38 92 ARG A O 1
ATOM 74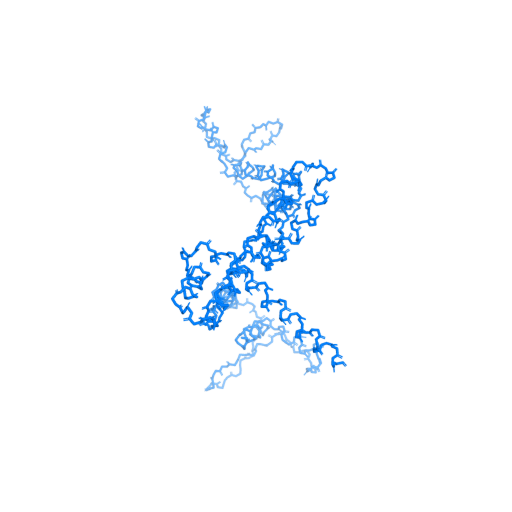7 N N . LEU A 1 93 ? 1.087 -1.323 0.041 1.00 61.94 93 LEU A N 1
ATOM 748 C CA . LEU A 1 93 ? 1.809 -0.179 0.564 1.00 61.94 93 LEU A CA 1
ATOM 749 C C . LEU A 1 93 ? 3.200 -0.180 -0.071 1.00 61.94 93 LEU A C 1
ATOM 751 O O . LEU A 1 93 ? 3.954 -1.148 0.038 1.00 61.94 93 LEU A O 1
ATOM 755 N N . ILE A 1 94 ? 3.499 0.874 -0.824 1.00 71.00 94 ILE A N 1
ATOM 756 C CA . ILE A 1 94 ? 4.813 1.066 -1.430 1.00 71.00 94 ILE A CA 1
ATOM 757 C C . ILE A 1 94 ? 5.637 1.843 -0.410 1.00 71.00 94 ILE A C 1
ATOM 759 O O . ILE A 1 94 ? 5.388 3.025 -0.183 1.00 71.00 94 ILE A O 1
ATOM 763 N N . SER A 1 95 ? 6.591 1.173 0.229 1.00 75.12 95 SER A N 1
ATOM 764 C CA . SER A 1 95 ? 7.523 1.793 1.164 1.00 75.12 95 SER A CA 1
ATOM 765 C C . SER A 1 95 ? 8.884 1.997 0.493 1.00 75.12 95 SER A C 1
ATOM 767 O O . SER A 1 95 ? 9.314 1.235 -0.381 1.00 75.12 95 SER A O 1
ATOM 769 N N . VAL A 1 96 ? 9.579 3.073 0.864 1.00 80.94 96 VAL A N 1
ATOM 770 C CA . VAL A 1 96 ? 10.911 3.374 0.327 1.00 80.94 96 VAL A CA 1
ATOM 771 C C . VAL A 1 96 ? 11.941 2.563 1.108 1.00 80.94 96 VAL A C 1
ATOM 773 O O . VAL A 1 96 ? 12.251 2.882 2.251 1.00 80.94 96 VAL A O 1
ATOM 776 N N . LYS A 1 97 ? 12.498 1.523 0.477 1.00 81.25 97 LYS A N 1
ATOM 777 C CA . LYS A 1 97 ? 13.559 0.683 1.054 1.00 81.25 97 LYS A CA 1
ATOM 778 C C . LYS A 1 97 ? 14.893 1.412 1.105 1.00 81.25 97 LYS A C 1
ATOM 780 O O . LYS A 1 97 ? 15.632 1.302 2.076 1.00 81.25 97 LYS A O 1
ATOM 785 N N . SER A 1 98 ? 15.236 2.113 0.026 1.00 83.44 98 SER A N 1
ATOM 786 C CA . SER A 1 98 ? 16.524 2.789 -0.091 1.00 83.44 98 SER A CA 1
ATOM 787 C C . SER A 1 98 ? 16.408 4.060 -0.912 1.00 83.44 98 SER A C 1
ATOM 789 O O . SER A 1 98 ? 16.218 4.022 -2.127 1.00 83.44 98 SER A O 1
ATOM 791 N N . ARG A 1 99 ? 16.603 5.202 -0.244 1.00 84.62 99 ARG A N 1
ATOM 792 C CA . ARG A 1 99 ? 16.611 6.521 -0.891 1.00 84.62 99 ARG A CA 1
ATOM 793 C C . ARG A 1 99 ? 17.744 6.658 -1.916 1.00 84.62 99 ARG A C 1
ATOM 795 O O . ARG A 1 99 ? 17.553 7.327 -2.922 1.00 84.62 99 ARG A O 1
ATOM 802 N N . ARG A 1 100 ? 18.903 6.020 -1.693 1.00 87.94 100 ARG A N 1
ATOM 803 C CA . ARG A 1 100 ? 20.069 6.102 -2.599 1.00 87.94 100 ARG A CA 1
ATOM 804 C C . ARG A 1 100 ? 19.787 5.436 -3.948 1.00 87.94 100 ARG A C 1
ATOM 806 O O . ARG A 1 100 ? 19.975 6.068 -4.979 1.00 87.94 100 ARG A O 1
ATOM 813 N N . TRP A 1 101 ? 19.258 4.211 -3.937 1.00 88.94 101 TRP A N 1
ATOM 814 C CA . TRP A 1 101 ? 18.890 3.489 -5.163 1.00 88.94 101 TRP A CA 1
ATOM 815 C C . TRP A 1 101 ? 17.736 4.146 -5.918 1.00 88.94 101 TRP A C 1
ATOM 817 O O . TRP A 1 101 ? 17.736 4.153 -7.144 1.00 88.94 101 TRP A O 1
ATOM 827 N N . LEU A 1 102 ? 16.787 4.742 -5.194 1.00 88.31 102 LEU A N 1
ATOM 828 C CA . LEU A 1 102 ? 15.676 5.472 -5.801 1.00 88.31 102 LEU A CA 1
ATOM 829 C C . LEU A 1 102 ? 16.171 6.752 -6.496 1.00 88.31 102 LEU A C 1
ATOM 831 O O . LEU A 1 102 ? 15.811 6.998 -7.642 1.00 88.31 102 LEU A O 1
ATOM 835 N N . ARG A 1 103 ? 17.072 7.512 -5.852 1.00 88.75 103 ARG A N 1
ATOM 836 C CA . ARG A 1 103 ? 17.740 8.666 -6.478 1.00 88.75 103 ARG A CA 1
ATOM 837 C C . ARG A 1 103 ? 18.527 8.249 -7.718 1.00 88.75 103 ARG A C 1
ATOM 839 O O . ARG A 1 103 ? 18.325 8.850 -8.762 1.00 88.75 103 ARG A O 1
ATOM 846 N N . LEU A 1 104 ? 19.358 7.206 -7.628 1.00 89.81 104 LEU A N 1
ATOM 847 C CA . LEU A 1 104 ? 20.119 6.692 -8.775 1.00 89.81 104 LEU A CA 1
ATOM 848 C C . LEU A 1 104 ? 19.207 6.248 -9.924 1.00 89.81 104 LEU A C 1
ATOM 850 O O . LEU A 1 104 ? 19.487 6.570 -11.073 1.00 89.81 104 LEU A O 1
ATOM 854 N N . GLY A 1 105 ? 18.093 5.576 -9.621 1.00 89.94 105 GLY A N 1
ATOM 855 C CA . GLY A 1 105 ? 17.094 5.218 -10.624 1.00 89.94 105 GLY A CA 1
ATOM 856 C C . GLY A 1 105 ? 16.522 6.454 -11.320 1.00 89.94 105 GLY A C 1
ATOM 857 O O . GLY A 1 105 ? 16.531 6.521 -12.544 1.00 89.94 105 GLY A O 1
ATOM 858 N N . ILE A 1 106 ? 16.083 7.458 -10.555 1.00 91.06 106 ILE A N 1
ATOM 859 C CA . ILE A 1 106 ? 15.545 8.711 -11.109 1.00 91.06 106 ILE A CA 1
ATOM 860 C C . ILE A 1 106 ? 16.592 9.437 -11.967 1.00 91.06 106 ILE A C 1
ATOM 862 O O . ILE A 1 106 ? 16.276 9.859 -13.074 1.00 91.06 106 ILE A O 1
ATOM 866 N N . PHE A 1 107 ? 17.841 9.544 -11.507 1.00 92.19 107 PHE A N 1
ATOM 867 C CA . PHE A 1 107 ? 18.927 10.125 -12.305 1.00 92.19 107 PHE A CA 1
ATOM 868 C C . PHE A 1 107 ? 19.158 9.350 -13.608 1.00 92.19 107 PHE A C 1
ATOM 870 O O . PHE A 1 107 ? 19.273 9.958 -14.668 1.00 92.19 107 PHE A O 1
ATOM 877 N N . SER A 1 108 ? 19.144 8.017 -13.553 1.00 92.00 108 SER A N 1
ATOM 878 C CA . SER A 1 108 ? 19.250 7.164 -14.740 1.00 92.00 108 SER A CA 1
ATOM 879 C C . SER A 1 108 ? 18.100 7.389 -15.725 1.00 92.00 108 SER A C 1
ATOM 881 O O . SER A 1 108 ? 18.317 7.398 -16.933 1.00 92.00 108 SER A O 1
ATOM 883 N N . LEU A 1 109 ? 16.883 7.629 -15.225 1.00 92.75 109 LEU A N 1
ATOM 884 C CA . LEU A 1 109 ? 15.732 7.967 -16.062 1.00 92.75 109 LEU A CA 1
ATOM 885 C C . LEU A 1 109 ? 15.936 9.301 -16.787 1.00 92.75 109 LEU A C 1
ATOM 887 O O . LEU A 1 109 ? 15.675 9.381 -17.984 1.00 92.75 109 LEU A O 1
ATOM 891 N N . PHE A 1 110 ? 16.432 10.329 -16.092 1.00 91.50 110 PHE A N 1
ATOM 892 C CA . PHE A 1 110 ? 16.753 11.614 -16.721 1.00 91.50 110 PHE A CA 1
ATOM 893 C C . PHE A 1 110 ? 17.804 11.461 -17.822 1.00 91.50 110 PHE A C 1
ATOM 895 O O . PHE A 1 110 ? 17.621 11.997 -18.912 1.00 91.50 110 PHE A O 1
ATOM 902 N N . ILE A 1 111 ? 18.859 10.682 -17.573 1.00 90.50 111 ILE A N 1
ATOM 903 C CA . ILE A 1 111 ? 19.890 10.380 -18.576 1.00 90.50 111 ILE A CA 1
ATOM 904 C C . ILE A 1 111 ? 19.279 9.642 -19.776 1.00 90.50 111 ILE A C 1
ATOM 906 O O . ILE A 1 111 ? 19.538 10.013 -20.919 1.00 90.50 111 ILE A O 1
ATOM 910 N N . GLY A 1 112 ? 18.422 8.644 -19.538 1.00 89.00 112 GLY A N 1
ATOM 911 C CA . GLY A 1 112 ? 17.723 7.915 -20.600 1.00 89.00 112 GLY A CA 1
ATOM 912 C C . GLY A 1 112 ? 16.827 8.819 -21.450 1.00 89.00 112 GLY A C 1
ATOM 913 O O . GLY A 1 112 ? 16.853 8.739 -22.678 1.00 89.00 112 GLY A O 1
ATOM 914 N N . LEU A 1 113 ? 16.086 9.735 -20.820 1.00 89.62 113 LEU A N 1
ATOM 915 C CA . LEU A 1 113 ? 15.244 10.712 -21.515 1.00 89.62 113 LEU A CA 1
ATOM 916 C C . LEU A 1 113 ? 16.067 11.710 -22.338 1.00 89.62 113 LEU A C 1
ATOM 918 O O . LEU A 1 113 ? 15.715 11.974 -23.486 1.00 89.62 113 LEU A O 1
ATOM 922 N N . LEU A 1 114 ? 17.172 12.224 -21.789 1.00 87.62 114 LEU A N 1
ATOM 923 C CA . LEU A 1 114 ? 18.095 13.111 -22.507 1.00 87.62 114 LEU A CA 1
ATOM 924 C C . LEU A 1 114 ? 18.735 12.402 -23.706 1.00 87.62 114 LEU A C 1
ATOM 926 O O . LEU A 1 114 ? 18.769 12.961 -24.797 1.00 87.62 114 LEU A O 1
ATOM 930 N N . 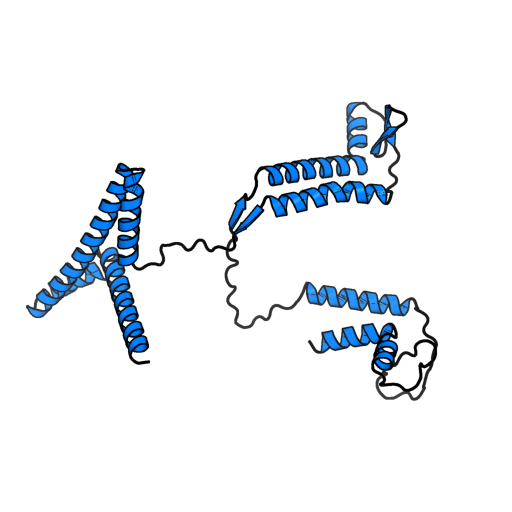SER A 1 115 ? 19.174 11.154 -23.533 1.00 84.50 115 SER A N 1
ATOM 931 C CA . SER A 1 115 ? 19.735 10.338 -24.617 1.00 84.50 115 SER A CA 1
ATOM 932 C C . SER A 1 115 ? 18.699 10.056 -25.712 1.00 84.50 115 SER A C 1
ATOM 934 O O . SER A 1 115 ? 18.993 10.173 -26.900 1.00 84.50 115 SER A O 1
ATOM 936 N N . THR A 1 116 ? 17.445 9.793 -25.328 1.00 86.50 116 THR A N 1
ATOM 937 C CA . THR A 1 116 ? 16.339 9.617 -26.282 1.00 86.50 116 THR A CA 1
ATOM 938 C C . THR A 1 116 ? 16.052 10.912 -27.042 1.00 86.50 116 THR A C 1
ATOM 940 O O . THR A 1 116 ? 15.899 10.893 -28.260 1.00 86.50 116 THR A O 1
ATOM 943 N N . ALA A 1 117 ? 16.003 12.054 -26.351 1.00 85.44 117 ALA A N 1
ATOM 944 C CA . ALA A 1 117 ? 15.817 13.359 -26.983 1.00 85.44 117 ALA A CA 1
ATOM 945 C C . ALA A 1 117 ? 16.965 13.695 -27.952 1.00 85.44 117 ALA A C 1
ATOM 947 O O . ALA A 1 117 ? 16.719 14.250 -29.023 1.00 85.44 117 ALA A O 1
ATOM 948 N N . ASN A 1 118 ? 18.192 13.293 -27.613 1.00 84.88 118 ASN A N 1
ATOM 949 C CA . ASN A 1 118 ? 19.349 13.442 -28.483 1.00 84.88 118 ASN A CA 1
ATOM 950 C C . ASN A 1 118 ? 19.223 12.598 -29.759 1.00 84.88 118 ASN A C 1
ATOM 952 O O . ASN A 1 118 ? 19.241 13.127 -30.866 1.00 84.88 118 ASN A O 1
ATOM 956 N N . LYS A 1 119 ? 19.010 11.286 -29.604 1.00 81.12 119 LYS A N 1
ATOM 957 C CA . LYS A 1 119 ? 18.926 10.321 -30.715 1.00 81.12 119 LYS A CA 1
ATOM 958 C C . LYS A 1 119 ? 17.644 10.434 -31.545 1.00 81.12 119 LYS A C 1
ATOM 960 O O . LYS A 1 119 ? 17.530 9.807 -32.585 1.00 81.12 119 LYS A O 1
ATOM 965 N N . THR A 1 120 ? 16.670 11.230 -31.112 1.00 80.56 120 THR A N 1
ATOM 966 C CA . THR A 1 120 ? 15.483 11.576 -31.917 1.00 80.56 120 THR A CA 1
ATOM 967 C C . THR A 1 120 ? 15.625 12.922 -32.630 1.00 80.56 120 THR A C 1
ATOM 969 O O . THR A 1 120 ? 14.665 13.393 -33.232 1.00 80.56 120 THR A O 1
ATOM 972 N N . GLY A 1 121 ? 16.796 13.568 -32.552 1.00 75.75 121 GLY A N 1
ATOM 973 C CA . GLY A 1 121 ? 17.065 14.841 -33.223 1.00 75.75 121 GLY A CA 1
ATOM 974 C C . GLY A 1 121 ? 16.356 16.049 -32.604 1.00 75.75 121 GLY A C 1
ATOM 975 O O . GLY A 1 121 ? 16.371 17.137 -33.178 1.00 75.75 121 GLY A O 1
ATOM 976 N N . ARG A 1 122 ? 15.754 15.916 -31.410 1.00 81.06 122 ARG A N 1
ATOM 977 C CA . ARG A 1 122 ? 15.076 17.046 -30.745 1.00 81.06 122 ARG A CA 1
ATOM 978 C C . ARG A 1 122 ? 16.051 18.152 -30.355 1.00 81.06 122 ARG A C 1
ATOM 980 O O . ARG A 1 122 ? 15.677 19.320 -30.380 1.00 81.06 122 ARG A O 1
ATOM 987 N N . PHE A 1 123 ? 17.296 17.804 -30.028 1.00 82.06 123 PHE A N 1
ATOM 988 C CA . PHE A 1 123 ? 18.334 18.802 -29.772 1.00 82.06 123 PHE A CA 1
ATOM 989 C C . PHE A 1 123 ? 18.774 19.538 -31.037 1.00 82.06 123 PHE A C 1
ATOM 991 O O . PHE A 1 123 ? 19.022 20.737 -30.959 1.00 82.06 123 PHE A O 1
ATOM 998 N N . ALA A 1 124 ? 18.785 18.873 -32.194 1.00 77.19 124 ALA A N 1
ATOM 999 C CA . ALA A 1 124 ? 19.047 19.529 -33.473 1.00 77.19 124 ALA A CA 1
ATOM 1000 C C . ALA A 1 124 ? 17.935 20.535 -33.802 1.00 77.19 124 ALA A C 1
ATOM 1002 O O . ALA A 1 124 ? 18.214 21.694 -34.101 1.00 77.19 124 ALA A O 1
ATOM 1003 N N . GLY A 1 125 ? 16.672 20.140 -33.601 1.00 77.25 125 GLY A N 1
ATOM 1004 C CA . GLY A 1 125 ? 15.522 21.039 -33.730 1.00 77.25 125 GLY A CA 1
ATOM 1005 C C . GLY A 1 125 ? 15.592 22.259 -32.801 1.00 77.25 125 GLY A C 1
ATOM 1006 O O . GLY A 1 125 ? 15.341 23.383 -33.234 1.00 77.25 125 GLY A O 1
ATOM 1007 N N . LEU A 1 126 ? 15.996 22.066 -31.540 1.00 79.62 126 LEU A N 1
ATOM 1008 C CA . LEU A 1 126 ? 16.190 23.168 -30.592 1.00 79.62 126 LEU A CA 1
ATOM 1009 C C . LEU A 1 126 ? 17.354 24.083 -30.995 1.00 79.62 126 LEU A C 1
ATOM 1011 O O . LEU A 1 126 ? 17.195 25.303 -30.988 1.00 79.62 126 LEU A O 1
ATOM 1015 N N . ALA A 1 127 ? 18.497 23.526 -31.398 1.00 77.50 127 ALA A N 1
ATOM 1016 C CA . ALA A 1 127 ? 19.650 24.309 -31.839 1.00 77.50 127 ALA A CA 1
ATOM 1017 C C . ALA A 1 127 ? 19.331 25.146 -33.088 1.00 77.50 127 ALA A C 1
ATOM 1019 O O . ALA A 1 127 ? 19.703 26.318 -33.152 1.00 77.50 127 ALA A O 1
ATOM 1020 N N . ASN A 1 128 ? 18.578 24.584 -34.037 1.00 80.06 128 ASN A N 1
ATOM 1021 C CA . ASN A 1 128 ? 18.121 25.308 -35.223 1.00 80.06 128 ASN A CA 1
ATOM 1022 C C . ASN A 1 128 ? 17.164 26.453 -34.862 1.00 80.06 128 ASN A C 1
ATOM 1024 O O . ASN A 1 128 ? 17.257 27.525 -35.451 1.00 80.06 128 ASN A O 1
ATOM 1028 N N . SER A 1 129 ? 16.300 26.266 -33.857 1.00 79.94 129 SER A N 1
ATOM 1029 C CA . SER A 1 129 ? 15.368 27.310 -33.404 1.00 79.94 129 SER A CA 1
ATOM 1030 C C . SER A 1 129 ? 16.039 28.491 -32.689 1.00 79.94 129 SER A C 1
ATOM 1032 O O . SER A 1 129 ? 15.523 29.602 -32.745 1.00 79.94 129 SER A O 1
ATOM 1034 N N . VAL A 1 130 ? 17.182 28.265 -32.026 1.00 79.00 130 VAL A N 1
ATOM 1035 C CA . VAL A 1 130 ? 17.868 29.280 -31.203 1.00 79.00 130 VAL A CA 1
ATOM 1036 C C . VAL A 1 130 ? 19.002 29.972 -31.958 1.00 79.00 130 VAL A C 1
ATOM 1038 O O . VAL A 1 130 ? 19.152 31.185 -31.863 1.00 79.00 130 VAL A O 1
ATOM 1041 N N . VAL A 1 131 ? 19.820 29.209 -32.688 1.00 75.44 131 VAL A N 1
ATOM 1042 C CA . VAL A 1 131 ? 21.048 29.708 -33.335 1.00 75.44 131 VAL A CA 1
ATOM 1043 C C . VAL A 1 131 ? 20.847 29.925 -34.840 1.00 75.44 131 VAL A C 1
ATOM 1045 O O . VAL A 1 131 ? 21.639 30.618 -35.473 1.00 75.44 131 VAL A O 1
ATOM 1048 N N . GLY A 1 132 ? 19.782 29.364 -35.422 1.00 58.38 132 GLY A N 1
ATOM 1049 C CA . GLY A 1 132 ? 19.618 29.271 -36.871 1.00 58.38 132 GLY A CA 1
ATOM 1050 C C . GLY A 1 132 ? 20.537 28.203 -37.479 1.00 58.38 132 GLY A C 1
ATOM 1051 O O . GLY A 1 132 ? 21.662 27.972 -37.017 1.00 58.38 132 GLY A O 1
ATOM 1052 N N . GLY A 1 133 ? 20.038 27.502 -38.500 1.00 68.56 133 GLY A N 1
ATOM 1053 C CA . GLY A 1 133 ? 20.777 26.479 -39.248 1.00 68.56 133 GLY A CA 1
ATOM 1054 C C . GLY A 1 133 ? 19.915 25.292 -39.692 1.00 68.56 133 GLY A C 1
ATOM 1055 O O . GLY A 1 133 ? 18.765 25.170 -39.277 1.00 68.56 133 GLY A O 1
ATOM 1056 N N . ASN A 1 134 ? 20.510 24.415 -40.509 1.00 67.94 134 ASN A N 1
ATOM 1057 C CA . ASN A 1 134 ? 19.960 23.120 -40.936 1.00 67.94 134 ASN A CA 1
ATOM 1058 C C . ASN A 1 134 ? 20.792 21.981 -40.329 1.00 67.94 134 ASN A C 1
ATOM 1060 O O . ASN A 1 134 ? 21.409 21.196 -41.045 1.00 67.94 134 ASN A O 1
ATOM 1064 N N . ARG A 1 135 ? 20.896 21.941 -38.997 1.00 70.38 135 ARG A N 1
ATOM 1065 C CA . ARG A 1 135 ? 21.562 20.832 -38.304 1.00 70.38 135 ARG A CA 1
ATOM 1066 C C . ARG A 1 135 ? 20.580 19.674 -38.194 1.00 70.38 135 ARG A C 1
ATOM 1068 O O . ARG A 1 135 ? 19.449 19.883 -37.755 1.00 70.38 135 ARG A O 1
ATOM 1075 N N . GLU A 1 136 ? 20.993 18.474 -38.571 1.00 66.88 136 GLU A N 1
ATOM 1076 C CA . GLU A 1 136 ? 20.152 17.279 -38.526 1.00 66.88 136 GLU A CA 1
ATOM 1077 C C . GLU A 1 136 ? 20.852 16.157 -37.760 1.00 66.88 136 GLU A C 1
ATOM 1079 O O . GLU A 1 136 ? 22.066 16.001 -37.832 1.00 66.88 136 GLU A O 1
ATOM 1084 N N . GLY A 1 137 ? 20.060 15.379 -37.019 1.00 71.62 137 GLY A N 1
ATOM 1085 C CA . GLY A 1 137 ? 20.509 14.171 -36.332 1.00 71.62 137 GLY A CA 1
ATOM 1086 C C . GLY A 1 137 ? 20.977 14.361 -34.884 1.00 71.62 137 GLY A C 1
ATOM 1087 O O . GLY A 1 137 ? 20.395 15.159 -34.143 1.00 71.62 137 GLY A O 1
ATOM 1088 N N . LYS A 1 138 ? 21.916 13.528 -34.423 1.00 78.94 138 LYS A N 1
ATOM 1089 C CA . LYS A 1 138 ? 22.280 13.383 -32.998 1.00 78.94 138 LYS A CA 1
ATOM 1090 C C . LYS A 1 138 ? 23.484 14.256 -32.641 1.00 78.94 138 LYS A C 1
ATOM 1092 O O . LYS A 1 138 ? 24.430 14.331 -33.411 1.00 78.94 138 LYS A O 1
ATOM 1097 N N . LEU A 1 139 ? 23.485 14.872 -31.456 1.00 76.81 139 LEU A N 1
ATOM 1098 C CA . LEU A 1 139 ? 24.689 15.501 -30.900 1.00 76.81 139 LEU A CA 1
ATOM 1099 C C . LEU A 1 139 ? 25.687 14.412 -30.518 1.00 76.81 139 LEU A C 1
ATOM 1101 O O . LEU A 1 139 ? 25.410 13.609 -29.618 1.00 76.81 139 LEU A O 1
ATOM 1105 N N . GLY A 1 140 ? 26.828 14.411 -31.194 1.00 77.75 140 GLY A N 1
ATOM 1106 C CA . GLY A 1 140 ? 27.956 13.526 -30.949 1.00 77.75 140 GLY A CA 1
ATOM 1107 C C . GLY A 1 140 ? 29.235 14.321 -30.716 1.00 77.75 140 GLY A C 1
ATOM 1108 O O . GLY A 1 140 ? 29.264 15.547 -30.817 1.00 77.75 140 GLY A O 1
ATOM 1109 N N . LEU A 1 141 ? 30.299 13.608 -30.360 1.00 73.94 141 LEU A N 1
ATOM 1110 C CA . LEU A 1 141 ? 31.637 14.176 -30.278 1.00 73.94 141 LEU A CA 1
ATOM 1111 C C . LEU A 1 141 ? 32.408 13.665 -31.494 1.00 73.94 141 LEU A C 1
ATOM 1113 O O . LEU A 1 141 ? 32.831 12.511 -31.505 1.00 73.94 141 LEU A O 1
ATOM 1117 N N . ILE A 1 142 ? 32.532 14.509 -32.516 1.00 67.62 142 ILE A N 1
ATOM 1118 C CA . ILE A 1 142 ? 33.210 14.195 -33.777 1.00 67.62 142 ILE A CA 1
ATOM 1119 C C . ILE A 1 142 ? 34.550 14.921 -33.763 1.00 67.62 142 ILE A C 1
ATOM 1121 O O . ILE A 1 142 ? 34.590 16.144 -33.609 1.00 67.62 142 ILE A O 1
ATOM 1125 N N . ASP A 1 143 ? 35.649 14.172 -33.858 1.00 59.47 143 ASP A N 1
ATOM 1126 C CA . ASP A 1 143 ? 37.015 14.711 -33.928 1.00 59.47 143 ASP A CA 1
ATOM 1127 C C . ASP A 1 143 ? 37.333 15.780 -32.861 1.00 59.47 143 ASP A C 1
ATOM 1129 O O . ASP A 1 143 ? 38.002 16.782 -33.107 1.00 59.47 143 ASP A O 1
ATOM 1133 N N . GLY A 1 144 ? 36.833 15.576 -31.637 1.00 66.56 144 GLY A N 1
ATOM 1134 C CA . GLY A 1 144 ? 37.069 16.474 -30.500 1.00 66.56 144 GLY A CA 1
ATOM 1135 C C . GLY A 1 144 ? 36.165 17.711 -30.443 1.00 66.56 144 GLY A C 1
ATOM 1136 O O . GLY A 1 144 ? 36.288 18.502 -29.507 1.00 66.56 144 GLY A O 1
ATOM 1137 N N . SER A 1 145 ? 35.232 17.861 -31.385 1.00 70.06 145 SER A N 1
ATOM 1138 C CA . SER A 1 145 ? 34.236 18.934 -31.421 1.00 70.06 145 SER A CA 1
ATOM 1139 C C . SER A 1 145 ? 32.814 18.396 -31.215 1.00 70.06 145 SER A C 1
ATOM 1141 O O . SER A 1 145 ? 32.497 17.264 -31.579 1.00 70.06 145 SER A O 1
ATOM 1143 N N . LEU A 1 146 ? 31.960 19.188 -30.560 1.00 73.56 146 LEU A N 1
ATOM 1144 C CA . LEU A 1 146 ? 30.537 18.874 -30.405 1.00 73.56 146 LEU A CA 1
ATOM 1145 C C . LEU A 1 146 ? 29.812 19.275 -31.687 1.00 73.56 146 LEU A C 1
ATOM 1147 O O . LEU A 1 146 ? 29.592 20.467 -31.905 1.00 73.56 146 LEU A O 1
ATOM 1151 N N . ASP A 1 147 ? 29.436 18.293 -32.499 1.00 74.44 147 ASP A N 1
ATOM 1152 C CA . ASP A 1 147 ? 28.703 18.533 -33.741 1.00 74.44 147 ASP A CA 1
ATOM 1153 C C . ASP A 1 147 ? 27.587 17.496 -33.955 1.00 74.44 147 ASP A C 1
ATOM 1155 O O . ASP A 1 147 ? 27.454 16.522 -33.204 1.00 74.44 147 ASP A O 1
ATOM 1159 N N . PHE A 1 148 ? 26.715 17.762 -34.926 1.00 76.56 148 PHE A N 1
ATOM 1160 C CA . PHE A 1 148 ? 25.544 16.943 -35.223 1.00 76.56 148 PHE A CA 1
ATOM 1161 C C . PHE A 1 148 ? 25.841 15.926 -36.327 1.00 76.56 148 PHE A C 1
ATOM 1163 O O . PHE A 1 148 ? 26.207 16.293 -37.440 1.00 76.56 148 PHE A O 1
ATOM 1170 N N . GLU A 1 149 ? 25.635 14.645 -36.023 1.00 74.31 149 GLU A N 1
ATOM 1171 C CA . GLU A 1 149 ? 25.771 13.544 -36.978 1.00 74.31 149 GLU A CA 1
ATOM 1172 C C . GLU A 1 149 ? 24.418 13.118 -37.551 1.00 74.31 149 GLU A C 1
ATOM 1174 O O . GLU A 1 149 ? 23.436 13.079 -36.800 1.00 74.31 149 GLU A O 1
ATOM 1179 N N . PRO A 1 150 ? 24.363 12.695 -38.828 1.00 70.06 150 PRO A N 1
ATOM 1180 C CA . PRO A 1 150 ? 23.147 12.176 -39.441 1.00 70.06 150 PRO A CA 1
ATOM 1181 C C . PRO A 1 150 ? 22.574 10.976 -38.673 1.00 70.06 150 PRO A C 1
ATOM 1183 O O . PRO A 1 150 ? 23.281 10.168 -38.068 1.00 70.06 150 PRO A O 1
ATOM 1186 N N . LEU A 1 151 ? 21.242 10.892 -38.671 1.00 66.56 151 LEU A N 1
ATOM 1187 C CA . LEU A 1 151 ? 20.473 10.007 -37.800 1.00 66.56 151 LEU A CA 1
ATOM 1188 C C . LEU A 1 151 ? 20.392 8.571 -38.334 1.00 66.56 151 LEU A C 1
ATOM 1190 O O . LEU A 1 151 ? 19.327 8.109 -38.743 1.00 66.56 151 LEU A O 1
ATOM 1194 N N . GLU A 1 152 ? 21.503 7.846 -38.297 1.00 72.31 152 GLU A N 1
ATOM 1195 C CA . GLU A 1 152 ? 21.499 6.405 -38.544 1.00 72.31 152 GLU A CA 1
ATOM 1196 C C . GLU A 1 152 ? 21.350 5.646 -37.225 1.00 72.31 152 GLU A C 1
ATOM 1198 O O . GLU A 1 152 ? 22.125 5.825 -36.286 1.00 72.31 152 GLU A O 1
ATOM 1203 N N . TRP A 1 153 ? 20.311 4.816 -37.140 1.00 74.75 153 TRP A N 1
ATOM 1204 C CA . TRP A 1 153 ? 20.054 3.985 -35.970 1.00 74.75 153 TRP A CA 1
ATOM 1205 C C . TRP A 1 153 ? 20.875 2.702 -36.070 1.00 74.75 153 TRP A C 1
ATOM 1207 O O . TRP A 1 153 ? 20.478 1.751 -36.744 1.00 74.75 153 TRP A O 1
ATOM 1217 N N . ALA A 1 154 ? 22.005 2.651 -35.372 1.00 79.56 154 ALA A N 1
ATOM 1218 C CA . ALA A 1 154 ? 22.768 1.424 -35.218 1.00 79.56 154 ALA A CA 1
ATOM 1219 C C . ALA A 1 154 ? 22.195 0.559 -34.083 1.00 79.56 154 ALA A C 1
ATOM 1221 O O . ALA A 1 154 ? 21.588 1.042 -33.126 1.00 79.56 154 ALA A O 1
ATOM 1222 N N . LEU A 1 155 ? 22.465 -0.748 -34.127 1.00 76.56 155 LEU A N 1
ATOM 1223 C CA . LEU A 1 155 ? 22.166 -1.674 -33.022 1.00 76.56 155 LEU A CA 1
ATOM 1224 C C . LEU A 1 155 ? 22.781 -1.209 -31.689 1.00 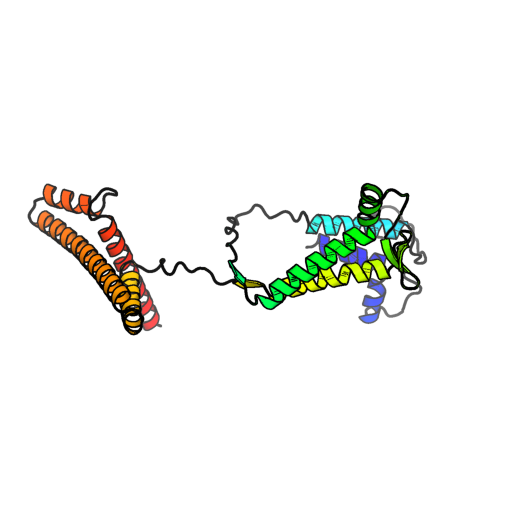76.56 155 LEU A C 1
ATOM 1226 O O . LEU A 1 155 ? 22.174 -1.364 -30.627 1.00 76.56 155 LEU A O 1
ATOM 1230 N N . GLN A 1 156 ? 23.953 -0.575 -31.756 1.00 80.75 156 GLN A N 1
ATOM 1231 C CA . GLN A 1 156 ? 24.609 0.051 -30.612 1.00 80.75 156 GLN A CA 1
ATOM 1232 C C . GLN A 1 156 ? 23.763 1.179 -30.004 1.00 80.75 156 GLN A C 1
ATOM 1234 O O . GLN A 1 156 ? 23.688 1.295 -28.781 1.00 80.75 156 GLN A O 1
ATOM 1239 N N . ASP A 1 157 ? 23.060 1.967 -30.822 1.00 79.00 157 ASP A N 1
ATOM 1240 C CA . ASP A 1 157 ? 22.247 3.075 -30.329 1.00 79.00 157 ASP A CA 1
ATOM 1241 C C . ASP A 1 157 ? 21.064 2.589 -29.479 1.00 79.00 157 ASP A C 1
ATOM 1243 O O . ASP A 1 157 ? 20.735 3.213 -28.465 1.00 79.00 157 ASP A O 1
ATOM 1247 N N . TYR A 1 158 ? 20.469 1.446 -29.838 1.00 82.06 158 TYR A N 1
ATOM 1248 C CA . TYR A 1 158 ? 19.430 0.794 -29.037 1.00 82.06 158 TYR A CA 1
ATOM 1249 C C . TYR A 1 158 ? 19.977 0.245 -27.716 1.00 82.06 158 TYR A C 1
ATOM 1251 O O . TYR A 1 158 ? 19.313 0.368 -26.684 1.00 82.06 158 TYR A O 1
ATOM 1259 N N . ALA A 1 159 ? 21.186 -0.325 -27.720 1.00 85.31 159 ALA A N 1
ATOM 1260 C CA . ALA A 1 159 ? 21.837 -0.806 -26.502 1.00 85.31 159 ALA A CA 1
ATOM 1261 C C . ALA A 1 159 ? 22.147 0.350 -25.535 1.00 85.31 159 ALA A C 1
ATOM 1263 O O . ALA A 1 159 ? 21.843 0.264 -24.344 1.00 85.31 159 ALA A O 1
ATOM 1264 N N . GLU A 1 160 ? 22.666 1.464 -26.054 1.00 84.00 160 GLU A N 1
ATOM 1265 C CA . GLU A 1 160 ? 22.945 2.678 -25.280 1.00 84.00 160 GLU A CA 1
ATOM 1266 C C . GLU A 1 160 ? 21.686 3.292 -24.659 1.00 84.00 160 GLU A C 1
ATOM 1268 O O . GLU A 1 160 ? 21.748 3.817 -23.548 1.00 84.00 160 GLU A O 1
ATOM 1273 N N . LEU A 1 161 ? 20.534 3.201 -25.332 1.00 87.62 161 LEU A N 1
ATOM 1274 C CA . LEU A 1 161 ? 19.247 3.606 -24.762 1.00 87.62 161 LEU A CA 1
ATOM 1275 C C . LEU A 1 161 ? 18.730 2.594 -23.737 1.00 87.62 161 LEU A C 1
ATOM 1277 O O . LEU A 1 161 ? 18.188 2.987 -22.706 1.00 87.62 161 LEU A O 1
ATOM 1281 N N . ALA A 1 162 ? 18.911 1.296 -23.973 1.00 87.88 162 ALA A N 1
ATOM 1282 C CA . ALA A 1 162 ? 18.421 0.255 -23.076 1.00 87.88 162 ALA A CA 1
ATOM 1283 C C . ALA A 1 162 ? 19.098 0.299 -21.695 1.00 87.88 162 ALA A C 1
ATOM 1285 O O . ALA A 1 162 ? 18.425 0.125 -20.678 1.00 87.88 162 ALA A O 1
ATOM 1286 N N . ILE A 1 163 ? 20.405 0.575 -21.637 1.00 90.31 163 ILE A N 1
ATOM 1287 C CA . ILE A 1 163 ? 21.194 0.620 -20.393 1.00 90.31 163 ILE A CA 1
ATOM 1288 C C . ILE A 1 163 ? 20.584 1.547 -19.317 1.00 90.31 163 ILE A C 1
ATOM 1290 O O . ILE A 1 163 ? 20.308 1.060 -18.214 1.00 90.31 163 ILE A O 1
ATOM 1294 N N . PRO A 1 164 ? 20.320 2.847 -19.569 1.00 90.69 164 PRO A N 1
ATOM 1295 C CA . PRO A 1 164 ? 19.757 3.745 -18.562 1.00 90.69 164 PRO A CA 1
ATOM 1296 C C . PRO A 1 164 ? 18.327 3.368 -18.149 1.00 90.69 164 PRO A C 1
ATOM 1298 O O . PRO A 1 164 ? 17.966 3.541 -16.980 1.00 90.69 164 PRO A O 1
ATOM 1301 N N . PHE A 1 165 ? 17.515 2.804 -19.051 1.00 90.19 165 PHE A N 1
ATOM 1302 C CA . PHE A 1 165 ? 16.173 2.322 -18.697 1.00 90.19 165 PHE A CA 1
ATOM 1303 C C . PHE A 1 165 ? 16.224 1.055 -17.833 1.00 90.19 165 PHE A C 1
ATOM 1305 O O . PHE A 1 165 ? 15.471 0.935 -16.863 1.00 90.19 165 PHE A O 1
ATOM 1312 N N . LEU A 1 166 ? 17.149 0.135 -18.111 1.00 92.31 166 LEU A N 1
ATOM 1313 C CA . LEU A 1 166 ? 17.379 -1.046 -17.277 1.00 92.31 166 LEU A CA 1
ATOM 1314 C C . LEU A 1 166 ? 17.907 -0.661 -15.892 1.00 92.31 166 LEU A C 1
ATOM 1316 O O . LEU A 1 166 ? 17.427 -1.187 -14.885 1.00 92.31 166 LEU A O 1
ATOM 1320 N N . LEU A 1 167 ? 18.831 0.300 -15.817 1.00 91.56 167 LEU A N 1
ATOM 1321 C CA . LEU A 1 167 ? 19.313 0.857 -14.552 1.00 91.56 167 LEU A CA 1
ATOM 1322 C C . LEU A 1 167 ? 18.198 1.550 -13.761 1.00 91.56 167 LEU A C 1
ATOM 1324 O O . LEU A 1 167 ? 18.132 1.393 -12.540 1.00 91.56 167 LEU A O 1
ATOM 1328 N N . PHE A 1 168 ? 17.279 2.249 -14.431 1.00 92.38 168 PHE A N 1
ATOM 1329 C CA . PHE A 1 168 ? 16.088 2.806 -13.791 1.00 92.38 168 PHE A CA 1
ATOM 1330 C C . PHE A 1 168 ? 15.208 1.709 -13.177 1.00 92.38 168 PHE A C 1
ATOM 1332 O O . PHE A 1 168 ? 14.882 1.775 -11.988 1.00 92.38 168 PHE A O 1
ATOM 1339 N N . LEU A 1 169 ? 14.878 0.664 -13.943 1.00 91.19 169 LEU A N 1
ATOM 1340 C CA . LEU A 1 169 ? 14.088 -0.471 -13.450 1.00 91.19 169 LEU A CA 1
ATOM 1341 C C . LEU A 1 169 ? 14.786 -1.188 -12.286 1.00 91.19 169 LEU A C 1
ATOM 1343 O O . LEU A 1 169 ? 14.147 -1.553 -11.294 1.00 91.19 169 LEU A O 1
ATOM 1347 N N . PHE A 1 170 ? 16.105 -1.347 -12.370 1.00 91.69 170 PHE A N 1
ATOM 1348 C CA . PHE A 1 170 ? 16.915 -1.920 -11.303 1.00 91.69 170 PHE A CA 1
ATOM 1349 C C . PHE A 1 170 ? 16.894 -1.049 -10.038 1.00 91.69 170 PHE A C 1
ATOM 1351 O O . PHE A 1 170 ? 16.679 -1.559 -8.932 1.00 91.69 170 PHE A O 1
ATOM 1358 N N . GLY A 1 171 ? 17.041 0.268 -10.197 1.00 87.19 171 GLY A N 1
ATOM 1359 C CA . GLY A 1 171 ? 16.955 1.254 -9.124 1.00 87.19 171 GLY A CA 1
ATOM 1360 C C . GLY A 1 171 ? 15.593 1.248 -8.436 1.00 87.19 171 GLY A C 1
ATOM 1361 O O . GLY A 1 171 ? 15.536 1.226 -7.206 1.00 87.19 171 GLY A O 1
ATOM 1362 N N . LEU A 1 172 ? 14.494 1.153 -9.193 1.00 88.31 172 LEU A N 1
ATOM 1363 C CA . LEU A 1 172 ? 13.150 0.986 -8.631 1.00 88.31 172 LEU A CA 1
ATOM 1364 C C . LEU A 1 172 ? 13.025 -0.320 -7.847 1.00 88.31 172 LEU A C 1
ATOM 1366 O O . LEU A 1 172 ? 12.537 -0.312 -6.718 1.00 88.31 172 LEU A O 1
ATOM 1370 N N . ARG A 1 173 ? 13.512 -1.437 -8.396 1.00 85.75 173 ARG A N 1
ATOM 1371 C CA . ARG A 1 173 ? 13.447 -2.748 -7.733 1.00 85.75 173 ARG A CA 1
ATOM 1372 C C . ARG A 1 173 ? 14.231 -2.785 -6.418 1.00 85.75 173 ARG A C 1
ATOM 1374 O O . ARG A 1 173 ? 13.824 -3.471 -5.482 1.00 85.75 173 ARG A O 1
ATOM 1381 N N . LYS A 1 174 ? 15.367 -2.088 -6.338 1.00 87.56 174 LYS A N 1
ATOM 1382 C CA . LYS A 1 174 ? 16.190 -2.007 -5.117 1.00 87.56 174 LYS A CA 1
ATOM 1383 C C . LYS A 1 174 ? 15.726 -0.904 -4.159 1.00 87.56 174 LYS A C 1
ATOM 1385 O O . LYS A 1 174 ? 15.907 -1.043 -2.948 1.00 87.56 174 LYS A O 1
ATOM 1390 N N . GLY A 1 175 ? 15.144 0.170 -4.687 1.00 82.25 175 GLY A N 1
ATOM 1391 C CA . GLY A 1 175 ? 14.710 1.352 -3.944 1.00 82.25 175 GLY A CA 1
ATOM 1392 C C . GLY A 1 175 ? 13.314 1.232 -3.338 1.00 82.25 175 GLY A C 1
ATOM 1393 O O . GLY A 1 175 ? 13.080 1.786 -2.264 1.00 82.25 175 GLY A O 1
ATOM 1394 N N . LEU A 1 176 ? 12.412 0.482 -3.973 1.00 84.06 176 LEU A N 1
ATOM 1395 C CA . LEU A 1 176 ? 11.036 0.285 -3.525 1.00 84.06 176 LEU A CA 1
ATOM 1396 C C . LEU A 1 176 ? 10.865 -1.087 -2.875 1.00 84.06 176 LEU A C 1
ATOM 1398 O O . LEU A 1 176 ? 11.268 -2.116 -3.420 1.00 84.06 176 LEU A O 1
ATOM 1402 N N . LYS A 1 177 ? 10.218 -1.112 -1.713 1.00 79.81 177 LYS A N 1
ATOM 1403 C CA . LYS A 1 177 ? 9.699 -2.333 -1.106 1.00 79.81 177 LYS A CA 1
ATOM 1404 C C . LYS A 1 177 ? 8.188 -2.305 -1.262 1.00 79.81 177 LYS A C 1
ATOM 1406 O O . LYS A 1 177 ? 7.510 -1.374 -0.842 1.00 79.81 177 LYS A O 1
ATOM 1411 N N . ILE A 1 178 ? 7.663 -3.335 -1.910 1.00 69.50 178 ILE A N 1
ATOM 1412 C CA . ILE A 1 178 ? 6.225 -3.568 -1.954 1.00 69.50 178 ILE A CA 1
ATOM 1413 C C . ILE A 1 178 ? 5.908 -4.351 -0.687 1.00 69.50 178 ILE A C 1
ATOM 1415 O O . ILE A 1 178 ? 6.077 -5.573 -0.654 1.00 69.50 178 ILE A O 1
ATOM 1419 N N . ASP A 1 179 ? 5.513 -3.647 0.371 1.00 55.88 179 ASP A N 1
ATOM 1420 C CA . ASP A 1 179 ? 5.084 -4.302 1.594 1.00 55.88 179 ASP A CA 1
ATOM 1421 C C . ASP A 1 179 ? 3.742 -4.994 1.321 1.00 55.88 179 ASP A C 1
ATOM 1423 O O . ASP A 1 179 ? 2.718 -4.384 1.007 1.00 55.88 179 ASP A O 1
ATOM 1427 N N . ARG A 1 180 ? 3.784 -6.332 1.366 1.00 52.38 180 ARG A N 1
ATOM 1428 C CA . ARG A 1 180 ? 2.593 -7.194 1.336 1.00 52.38 180 ARG A CA 1
ATOM 1429 C C . ARG A 1 180 ? 1.936 -7.298 2.710 1.00 52.38 180 ARG A C 1
ATOM 1431 O O . ARG A 1 180 ? 0.894 -7.947 2.818 1.00 52.38 180 ARG A O 1
ATOM 1438 N N . SER A 1 181 ? 2.538 -6.711 3.746 1.00 46.75 181 SER A N 1
ATOM 1439 C CA . SER A 1 181 ? 1.916 -6.637 5.056 1.00 46.75 181 SER A CA 1
ATOM 1440 C C . SER A 1 181 ? 0.621 -5.852 4.919 1.00 46.75 181 SER A C 1
ATOM 1442 O O . SER A 1 181 ? 0.562 -4.753 4.367 1.00 46.75 181 SER A O 1
ATOM 1444 N N . LYS A 1 182 ? -0.458 -6.474 5.391 1.00 43.16 182 LYS A N 1
ATOM 1445 C CA . LYS A 1 182 ? -1.693 -5.758 5.664 1.00 43.16 182 LYS A CA 1
ATOM 1446 C C . LYS A 1 182 ? -1.297 -4.619 6.611 1.00 43.16 182 LYS A C 1
ATOM 1448 O O . LYS A 1 182 ? -0.601 -4.882 7.591 1.00 43.16 182 LYS A O 1
ATOM 1453 N N . ILE A 1 183 ? -1.797 -3.403 6.391 1.00 43.56 183 ILE A N 1
ATOM 1454 C CA . ILE A 1 183 ? -2.205 -2.629 7.561 1.00 43.56 183 ILE A CA 1
ATOM 1455 C C . ILE A 1 183 ? -3.300 -3.509 8.158 1.00 43.56 183 ILE A C 1
ATOM 1457 O O . ILE A 1 183 ? -4.443 -3.497 7.703 1.00 43.56 183 ILE A O 1
ATOM 1461 N N . ALA A 1 184 ? -2.929 -4.414 9.063 1.00 40.53 184 ALA A N 1
ATOM 1462 C CA . ALA A 1 184 ? -3.879 -4.795 10.071 1.00 40.53 184 ALA A CA 1
ATOM 1463 C C . ALA A 1 184 ? -4.144 -3.460 10.752 1.00 40.53 184 ALA A C 1
ATOM 1465 O O . ALA A 1 184 ? -3.265 -2.915 11.415 1.00 40.53 184 ALA A O 1
ATOM 1466 N N . LEU A 1 185 ? -5.300 -2.864 10.466 1.00 40.56 185 LEU A N 1
ATOM 1467 C CA . LEU A 1 185 ? -5.947 -2.057 11.478 1.00 40.56 185 LEU A CA 1
ATOM 1468 C C . LEU A 1 185 ? -5.910 -2.969 12.702 1.00 40.56 185 LEU A C 1
ATOM 1470 O O . LEU A 1 185 ? -6.640 -3.956 12.757 1.00 40.56 185 LEU A O 1
ATOM 1474 N N . LEU A 1 186 ? -4.960 -2.723 13.603 1.00 42.22 186 LEU A N 1
ATOM 1475 C CA . LEU A 1 186 ? -4.868 -3.346 14.918 1.00 42.22 186 LEU A CA 1
ATOM 1476 C C . LEU A 1 186 ? -5.990 -2.743 15.781 1.00 42.22 186 LEU A C 1
ATOM 1478 O O . LEU A 1 186 ? -5.758 -2.171 16.832 1.00 42.22 186 LEU A O 1
ATOM 1482 N N . ASP A 1 187 ? -7.182 -2.751 15.203 1.00 43.22 187 ASP A N 1
ATOM 1483 C CA . ASP A 1 187 ? -8.409 -2.067 15.583 1.00 43.22 187 ASP A CA 1
ATOM 1484 C C . ASP A 1 187 ? -9.598 -3.021 15.359 1.00 43.22 187 ASP A C 1
ATOM 1486 O O . ASP A 1 187 ? -10.754 -2.657 15.552 1.00 43.22 187 ASP A O 1
ATOM 1490 N N . SER A 1 188 ? -9.309 -4.262 14.941 1.00 47.78 188 SER A N 1
ATOM 1491 C CA . SER A 1 188 ? -10.258 -5.369 14.857 1.00 47.78 188 SER A CA 1
ATOM 1492 C C . SER A 1 188 ? -10.319 -6.203 16.138 1.00 47.78 188 SER A C 1
ATOM 1494 O O . SER A 1 188 ? -10.949 -7.253 16.116 1.00 47.78 188 SER A O 1
ATOM 1496 N N . GLY A 1 189 ? -9.615 -5.795 17.199 1.00 59.75 189 GLY A N 1
ATOM 1497 C CA . GLY A 1 189 ? -9.778 -6.397 18.520 1.00 59.75 189 GLY A CA 1
ATOM 1498 C C . GLY A 1 189 ? -11.091 -5.948 19.151 1.00 59.75 189 GLY A C 1
ATOM 1499 O O . GLY A 1 189 ? -11.618 -4.883 18.809 1.00 59.75 189 GLY A O 1
ATOM 1500 N N . THR A 1 190 ? -11.617 -6.753 20.066 1.00 74.25 190 THR A N 1
ATOM 1501 C CA . THR A 1 190 ? -12.784 -6.376 20.879 1.00 74.25 190 THR A CA 1
ATOM 1502 C C . THR A 1 190 ? -12.508 -5.093 21.665 1.00 74.25 190 THR A C 1
ATOM 1504 O O . THR A 1 190 ? -11.355 -4.711 21.870 1.00 74.25 190 THR A O 1
ATOM 1507 N N . ALA A 1 191 ? -13.548 -4.399 22.124 1.00 76.62 191 ALA A N 1
ATOM 1508 C CA . ALA A 1 191 ? -13.375 -3.145 22.853 1.00 76.62 191 ALA A CA 1
ATOM 1509 C C . ALA A 1 191 ? -12.517 -3.325 24.129 1.00 76.62 191 ALA A C 1
ATOM 1511 O O . ALA A 1 191 ? -11.670 -2.485 24.426 1.00 76.62 191 ALA A O 1
ATOM 1512 N N . ILE A 1 192 ? -12.640 -4.470 24.814 1.00 76.38 192 ILE A N 1
ATOM 1513 C CA . ILE A 1 192 ? -11.784 -4.840 25.957 1.00 76.38 192 ILE A CA 1
ATOM 1514 C C . ILE A 1 192 ? -10.330 -5.102 25.531 1.00 76.38 192 ILE A C 1
ATOM 1516 O O . ILE A 1 192 ? -9.400 -4.672 26.212 1.00 76.38 192 ILE A O 1
ATOM 1520 N N . GLU A 1 193 ? -10.104 -5.776 24.401 1.00 76.81 193 GLU A N 1
ATOM 1521 C CA . GLU A 1 193 ? -8.753 -6.022 23.884 1.00 76.81 193 GLU A CA 1
ATOM 1522 C C . GLU A 1 193 ? -8.047 -4.714 23.502 1.00 76.81 193 GLU A C 1
ATOM 1524 O O . GLU A 1 193 ? -6.858 -4.551 23.772 1.00 76.81 193 GLU A O 1
ATOM 1529 N N . LYS A 1 194 ? -8.783 -3.745 22.945 1.00 78.81 194 LYS A N 1
ATOM 1530 C CA . LYS A 1 194 ? -8.253 -2.403 22.661 1.00 78.81 194 LYS A CA 1
ATOM 1531 C C . LYS A 1 194 ? -7.799 -1.698 23.933 1.00 78.81 194 LYS A C 1
ATOM 1533 O O . LYS A 1 194 ? -6.661 -1.240 23.981 1.00 78.81 194 LYS A O 1
ATOM 1538 N N . ILE A 1 195 ? -8.638 -1.697 24.971 1.00 81.12 195 ILE A N 1
ATOM 1539 C CA . ILE A 1 195 ? -8.306 -1.124 26.284 1.00 81.12 195 ILE A CA 1
ATOM 1540 C C . ILE A 1 195 ? -7.045 -1.782 26.859 1.00 81.12 195 ILE A C 1
ATOM 1542 O O . ILE A 1 195 ? -6.145 -1.086 27.330 1.00 81.12 195 ILE A O 1
ATOM 1546 N N . TRP A 1 196 ? -6.941 -3.114 26.791 1.00 82.25 196 TRP A N 1
ATOM 1547 C CA . TRP A 1 196 ? -5.773 -3.841 27.292 1.00 82.25 196 TRP A CA 1
ATOM 1548 C C . TRP A 1 196 ? -4.495 -3.497 26.515 1.00 82.25 196 TRP A C 1
ATOM 1550 O O . TRP A 1 196 ? -3.463 -3.198 27.114 1.00 82.25 196 TRP A O 1
ATOM 1560 N N . ILE A 1 197 ? -4.570 -3.468 25.180 1.00 80.62 197 ILE A N 1
ATOM 1561 C CA . ILE A 1 197 ? -3.443 -3.099 24.315 1.00 80.62 197 ILE A CA 1
ATOM 1562 C C . ILE A 1 197 ? -3.014 -1.649 24.557 1.00 80.62 197 ILE A C 1
ATOM 1564 O O . ILE A 1 197 ? -1.816 -1.362 24.575 1.00 80.62 197 ILE A O 1
ATOM 1568 N N . ASP A 1 198 ? -3.958 -0.721 24.701 1.00 80.69 198 ASP A N 1
ATOM 1569 C CA . ASP A 1 198 ? -3.642 0.683 24.953 1.00 80.69 198 ASP A CA 1
ATOM 1570 C C . ASP A 1 198 ? -3.045 0.892 26.345 1.00 80.69 198 ASP A C 1
ATOM 1572 O O . ASP A 1 198 ? -2.103 1.677 26.477 1.00 80.69 198 ASP A O 1
ATOM 1576 N N . SER A 1 199 ? -3.485 0.119 27.341 1.00 82.62 199 SER A N 1
ATOM 1577 C CA . SER A 1 199 ? -2.863 0.067 28.665 1.00 82.62 199 SER A CA 1
ATOM 1578 C C . SER A 1 199 ? -1.425 -0.484 28.608 1.00 82.62 199 SER A C 1
ATOM 1580 O O . SER A 1 199 ? -0.506 0.206 29.040 1.00 82.62 199 SER A O 1
ATOM 1582 N N . ASP A 1 200 ? -1.159 -1.630 27.973 1.00 81.38 200 ASP A N 1
ATOM 1583 C CA . ASP A 1 200 ? 0.217 -2.163 27.842 1.00 81.38 200 ASP A CA 1
ATOM 1584 C C . ASP A 1 200 ? 1.134 -1.219 27.038 1.00 81.38 200 ASP A C 1
ATOM 1586 O O . ASP A 1 200 ? 2.271 -0.930 27.425 1.00 81.38 200 ASP A O 1
ATOM 1590 N N . LYS A 1 201 ? 0.640 -0.658 25.926 1.00 79.25 201 LYS A N 1
ATOM 1591 C CA . LYS A 1 201 ? 1.415 0.301 25.120 1.00 79.25 201 LYS A CA 1
ATOM 1592 C C . LYS A 1 201 ? 1.748 1.560 25.895 1.00 79.25 201 LYS A C 1
ATOM 1594 O O . LYS A 1 201 ? 2.833 2.109 25.713 1.00 79.25 201 LYS A O 1
ATOM 1599 N N . SER A 1 202 ? 0.824 2.038 26.716 1.00 80.56 202 SER A N 1
ATOM 1600 C CA . SER A 1 202 ? 1.037 3.237 27.510 1.00 80.56 202 SER A CA 1
ATOM 1601 C C . SER A 1 202 ? 2.115 3.047 28.580 1.00 80.56 202 SER A C 1
ATOM 1603 O O . SER A 1 202 ? 2.933 3.944 28.755 1.00 80.56 202 SER A O 1
ATOM 1605 N N . GLU A 1 203 ? 2.211 1.868 29.203 1.00 79.19 203 GLU A N 1
ATOM 1606 C CA . GLU A 1 203 ? 3.285 1.533 30.145 1.00 79.19 203 GLU A CA 1
ATOM 1607 C C . GLU A 1 203 ? 4.655 1.574 29.450 1.00 79.19 203 GLU A C 1
ATOM 1609 O O . GLU A 1 203 ? 5.629 2.133 29.961 1.00 79.19 203 GLU A O 1
ATOM 1614 N N . ARG A 1 204 ? 4.727 1.045 28.222 1.00 77.44 204 ARG A N 1
ATOM 1615 C CA . ARG A 1 204 ? 5.945 1.110 27.401 1.00 77.44 204 ARG A CA 1
ATOM 1616 C C . ARG A 1 204 ? 6.269 2.537 26.966 1.00 77.44 204 ARG A C 1
ATOM 1618 O O . ARG A 1 204 ? 7.439 2.915 26.965 1.00 77.44 204 ARG A O 1
ATOM 1625 N N . LEU A 1 205 ? 5.254 3.321 26.596 1.00 77.31 205 LEU A N 1
ATOM 1626 C CA . LEU A 1 205 ? 5.404 4.715 26.175 1.00 77.31 205 LEU A CA 1
ATOM 1627 C C . LEU A 1 205 ? 5.840 5.618 27.326 1.00 77.31 205 LEU A C 1
ATOM 1629 O O . LEU A 1 205 ? 6.688 6.472 27.095 1.00 77.31 205 LEU A O 1
ATOM 1633 N N . GLN A 1 206 ? 5.375 5.387 28.557 1.00 73.56 206 GLN A N 1
ATOM 1634 C CA . GLN A 1 206 ? 5.787 6.166 29.732 1.00 73.56 206 GLN A CA 1
ATOM 1635 C C . GLN A 1 206 ? 7.302 6.169 29.956 1.00 73.56 206 GLN A C 1
ATOM 1637 O O . GLN A 1 206 ? 7.833 7.139 30.488 1.00 73.56 206 GLN A O 1
ATOM 1642 N N . ARG A 1 207 ? 8.016 5.129 29.502 1.00 74.44 207 ARG A N 1
ATOM 1643 C CA . ARG A 1 207 ? 9.482 5.057 29.607 1.00 74.44 207 ARG A CA 1
ATOM 1644 C C . ARG A 1 207 ? 10.203 6.126 28.780 1.00 74.44 207 ARG A C 1
ATOM 1646 O O . ARG A 1 207 ? 11.299 6.523 29.152 1.00 74.44 207 ARG A O 1
ATOM 1653 N N . ASN A 1 208 ? 9.598 6.582 27.680 1.00 73.31 208 ASN A N 1
ATOM 1654 C CA . ASN A 1 208 ? 10.195 7.552 26.751 1.00 73.31 208 ASN A CA 1
ATOM 1655 C C . ASN A 1 208 ? 9.419 8.883 26.694 1.00 73.31 208 ASN A C 1
ATOM 1657 O O . ASN A 1 208 ? 10.020 9.936 26.496 1.00 73.31 208 ASN A O 1
ATOM 1661 N N . HIS A 1 209 ? 8.095 8.840 26.875 1.00 76.75 209 HIS A N 1
ATOM 1662 C CA . HIS A 1 209 ? 7.156 9.959 26.772 1.00 76.75 209 HIS A CA 1
ATOM 1663 C C . HIS A 1 209 ? 6.072 9.844 27.858 1.00 76.75 209 HIS A C 1
ATOM 1665 O O . HIS A 1 209 ? 5.001 9.273 27.645 1.00 76.75 209 HIS A O 1
ATOM 1671 N N . LEU A 1 210 ? 6.364 10.393 29.042 1.00 77.69 210 LEU A N 1
ATOM 1672 C CA . LEU A 1 210 ? 5.512 10.289 30.233 1.00 77.69 210 LEU A CA 1
ATOM 1673 C C . LEU A 1 210 ? 4.090 10.833 30.005 1.00 77.69 210 LEU A C 1
ATOM 1675 O O . LEU A 1 210 ? 3.115 10.156 30.320 1.00 77.69 210 LEU A O 1
ATOM 1679 N N . GLU A 1 211 ? 3.967 12.032 29.435 1.00 80.31 211 GLU A N 1
ATOM 1680 C CA . GLU A 1 211 ? 2.682 12.727 29.265 1.00 80.31 211 GLU A CA 1
ATOM 1681 C C . GLU A 1 211 ? 1.746 12.002 28.285 1.00 80.31 211 GLU A C 1
ATOM 1683 O O . GLU A 1 211 ? 0.571 11.782 28.580 1.00 80.31 211 GLU A O 1
ATOM 1688 N N . GLU A 1 212 ? 2.288 11.537 27.156 1.00 76.81 212 GLU A N 1
ATOM 1689 C CA . GLU A 1 212 ? 1.538 10.765 26.159 1.00 76.81 212 GLU A CA 1
ATOM 1690 C C . GLU A 1 212 ? 1.107 9.396 26.711 1.00 76.81 212 GLU A C 1
ATOM 1692 O O . GLU A 1 212 ? -0.018 8.947 26.480 1.00 76.81 212 GLU A O 1
ATOM 1697 N N . GLY A 1 213 ? 1.972 8.750 27.500 1.00 76.06 213 GLY A N 1
ATOM 1698 C CA . GLY A 1 213 ? 1.644 7.507 28.191 1.00 76.06 213 GLY A CA 1
ATOM 1699 C C . GLY A 1 213 ? 0.514 7.674 29.215 1.00 76.06 213 GLY A C 1
ATOM 1700 O O . 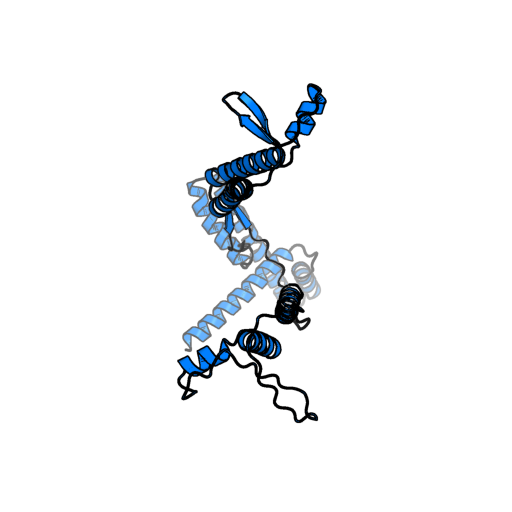GLY A 1 213 ? -0.426 6.882 29.221 1.00 76.06 213 GLY A O 1
ATOM 1701 N N . ILE A 1 214 ? 0.550 8.720 30.045 1.00 77.88 214 ILE A N 1
ATOM 1702 C CA . ILE A 1 214 ? -0.506 8.999 31.036 1.00 77.88 214 ILE A CA 1
ATOM 1703 C C . ILE A 1 214 ? -1.843 9.309 30.351 1.00 77.88 214 ILE A C 1
ATOM 1705 O O . ILE A 1 214 ? -2.876 8.763 30.744 1.00 77.88 214 ILE A O 1
ATOM 1709 N N . ALA A 1 215 ? -1.838 10.138 29.302 1.00 82.00 215 ALA A N 1
ATOM 1710 C CA . ALA A 1 215 ? -3.049 10.465 28.551 1.00 82.00 215 ALA A CA 1
ATOM 1711 C C . ALA A 1 215 ? -3.718 9.207 27.967 1.00 82.00 215 ALA A C 1
ATOM 1713 O O . ALA A 1 215 ? -4.941 9.059 28.026 1.00 82.00 215 ALA A O 1
ATOM 1714 N N . ARG A 1 216 ? -2.911 8.266 27.464 1.00 80.12 216 ARG A N 1
ATOM 1715 C CA . ARG A 1 216 ? -3.397 7.013 26.879 1.00 80.12 216 ARG A CA 1
ATOM 1716 C C . ARG A 1 216 ? -3.982 6.052 27.920 1.00 80.12 216 ARG A C 1
ATOM 1718 O O . ARG A 1 216 ? -5.030 5.470 27.651 1.00 80.12 216 ARG A O 1
ATOM 1725 N N . ILE A 1 217 ? -3.386 5.944 29.116 1.00 84.94 217 ILE A N 1
ATOM 1726 C CA . ILE A 1 217 ? -3.989 5.191 30.239 1.00 84.94 217 ILE A CA 1
ATOM 1727 C C . ILE A 1 217 ? -5.329 5.790 30.637 1.00 84.94 217 ILE A C 1
ATOM 1729 O O . ILE A 1 217 ? -6.302 5.058 30.796 1.00 84.94 217 ILE A O 1
ATOM 1733 N N . ASN A 1 218 ? -5.394 7.112 30.793 1.00 86.38 218 ASN A N 1
ATOM 1734 C CA . ASN A 1 218 ? -6.619 7.777 31.225 1.00 86.38 218 ASN A CA 1
ATOM 1735 C C . ASN A 1 218 ? -7.758 7.574 30.222 1.00 86.38 218 ASN A C 1
ATOM 1737 O O . ASN A 1 218 ? -8.894 7.338 30.634 1.00 86.38 218 ASN A O 1
ATOM 1741 N N . SER A 1 219 ? -7.459 7.607 28.919 1.00 84.50 219 SER A N 1
ATOM 1742 C CA . SER A 1 219 ? -8.438 7.281 27.875 1.00 84.50 219 SER A CA 1
ATOM 1743 C C . SER A 1 219 ? -8.932 5.840 28.009 1.00 84.50 219 SER A C 1
ATOM 1745 O O . SER A 1 219 ? -10.136 5.618 28.119 1.00 84.50 219 SER A O 1
ATOM 1747 N N . ALA A 1 220 ? -8.012 4.873 28.101 1.00 83.56 220 ALA A N 1
ATOM 1748 C CA . ALA A 1 220 ? -8.350 3.456 28.230 1.00 83.56 220 ALA A CA 1
ATOM 1749 C C . ALA A 1 220 ? -9.184 3.166 29.495 1.00 83.56 220 ALA A C 1
ATOM 1751 O O . ALA A 1 220 ? -10.166 2.426 29.450 1.00 83.56 220 ALA A O 1
ATOM 1752 N N . PHE A 1 221 ? -8.841 3.791 30.625 1.00 84.94 221 PHE A N 1
ATOM 1753 C CA . PHE A 1 221 ? -9.594 3.666 31.872 1.00 84.94 221 PHE A CA 1
ATOM 1754 C C . PHE A 1 221 ? -10.987 4.300 31.772 1.00 84.94 221 PHE A C 1
ATOM 1756 O O . PHE A 1 221 ? -11.963 3.723 32.245 1.00 84.94 221 PHE A O 1
ATOM 1763 N N . THR A 1 222 ? -11.103 5.460 31.120 1.00 89.81 222 THR A N 1
ATOM 1764 C CA . THR A 1 222 ? -12.394 6.131 30.897 1.00 89.81 222 THR A CA 1
ATOM 1765 C C . THR A 1 222 ? -13.321 5.271 30.039 1.00 89.81 222 THR A C 1
ATOM 1767 O O . THR A 1 222 ? -14.491 5.102 30.376 1.00 89.81 222 THR A O 1
ATOM 1770 N N . GLU A 1 223 ? -12.800 4.677 28.966 1.00 85.81 223 GLU A N 1
ATOM 1771 C CA . GLU A 1 223 ? -13.552 3.757 28.107 1.00 85.81 223 GLU A CA 1
ATOM 1772 C C . GLU A 1 223 ? -14.019 2.513 28.873 1.00 85.81 223 GLU A C 1
ATOM 1774 O O . GLU A 1 223 ? -15.188 2.134 28.778 1.00 85.81 223 GLU A O 1
ATOM 1779 N N . LEU A 1 224 ? -13.151 1.929 29.706 1.00 85.75 224 LEU A N 1
ATOM 1780 C CA . LEU A 1 224 ? -13.509 0.805 30.572 1.00 85.75 224 LEU A CA 1
ATOM 1781 C C . LEU A 1 224 ? -14.629 1.178 31.552 1.00 85.75 224 LEU A C 1
ATOM 1783 O O . LEU A 1 224 ? -15.621 0.458 31.664 1.00 85.75 224 LEU A O 1
ATOM 1787 N N . VAL A 1 225 ? -14.510 2.319 32.234 1.00 89.56 225 VAL A N 1
ATOM 1788 C CA . VAL A 1 225 ? -15.529 2.803 33.178 1.00 89.56 225 VAL A CA 1
ATOM 1789 C C . VAL A 1 225 ? -16.861 3.060 32.473 1.00 89.56 225 VAL A C 1
ATOM 1791 O O . VAL A 1 225 ? -17.907 2.703 33.015 1.00 89.56 225 VAL A O 1
ATOM 1794 N N . ASN A 1 226 ? -16.850 3.609 31.258 1.00 89.12 226 ASN A N 1
ATOM 1795 C CA . ASN A 1 226 ? -18.068 3.827 30.478 1.00 89.12 226 ASN A CA 1
ATOM 1796 C C . ASN A 1 226 ? -18.744 2.502 30.087 1.00 89.12 226 ASN A C 1
ATOM 1798 O O . ASN A 1 226 ? -19.960 2.366 30.248 1.00 89.12 226 ASN A O 1
ATOM 1802 N N . MET A 1 227 ? -17.970 1.491 29.671 1.00 88.06 227 MET A N 1
ATOM 1803 C CA . MET A 1 227 ? -18.487 0.142 29.396 1.00 88.06 227 MET A CA 1
ATOM 1804 C C . MET A 1 227 ? -19.074 -0.519 30.649 1.00 88.06 227 MET A C 1
ATOM 1806 O O . MET A 1 227 ? -20.175 -1.072 30.596 1.00 88.06 227 MET A O 1
ATOM 1810 N N . LEU A 1 228 ? -18.402 -0.414 31.802 1.00 86.62 228 LEU A N 1
ATOM 1811 C CA . LEU A 1 228 ? -18.959 -0.876 33.079 1.00 86.62 228 LEU A CA 1
ATOM 1812 C C . LEU A 1 228 ? -20.230 -0.098 33.455 1.00 86.62 228 LEU A C 1
ATOM 1814 O O . LEU A 1 228 ? -21.200 -0.683 33.937 1.00 86.62 228 LEU A O 1
ATOM 1818 N N . GLY A 1 229 ? -20.269 1.209 33.204 1.00 88.25 229 GLY A N 1
ATOM 1819 C CA . GLY A 1 229 ? -21.457 2.043 33.383 1.00 88.25 229 GLY A CA 1
ATOM 1820 C C . GLY A 1 229 ? -22.637 1.577 32.522 1.00 88.25 229 GLY A C 1
ATOM 1821 O O . GLY A 1 229 ? -23.779 1.560 32.983 1.00 88.25 229 GLY A O 1
ATOM 1822 N N . ALA A 1 230 ? -22.372 1.129 31.294 1.00 87.62 230 ALA A N 1
ATOM 1823 C CA . ALA A 1 230 ? -23.383 0.530 30.431 1.00 87.62 230 ALA A CA 1
ATOM 1824 C C . ALA A 1 230 ? -23.879 -0.818 30.991 1.00 87.62 230 ALA A C 1
ATOM 1826 O O . ALA A 1 230 ? -25.088 -1.018 31.122 1.00 87.62 230 ALA A O 1
ATOM 1827 N N . ALA A 1 231 ? -22.979 -1.705 31.422 1.00 85.81 231 ALA A N 1
ATOM 1828 C CA . ALA A 1 231 ? -23.349 -2.988 32.027 1.00 85.81 231 ALA A CA 1
ATOM 1829 C C . ALA A 1 231 ? -24.158 -2.822 33.329 1.00 85.81 231 ALA A C 1
ATOM 1831 O O . ALA A 1 231 ? -25.182 -3.478 33.525 1.00 85.81 231 ALA A O 1
ATOM 1832 N N . THR A 1 232 ? -23.764 -1.895 34.205 1.00 87.38 232 THR A N 1
ATOM 1833 C CA . THR A 1 232 ? -24.526 -1.597 35.429 1.00 87.38 232 THR A CA 1
ATOM 1834 C C . THR A 1 232 ? -25.895 -1.002 35.118 1.00 87.38 232 THR A C 1
ATOM 1836 O O . THR A 1 232 ? -26.875 -1.358 35.769 1.00 87.38 232 THR A O 1
ATOM 1839 N N . SER A 1 233 ? -26.011 -0.155 34.092 1.00 86.75 233 SER A N 1
ATOM 1840 C CA . SER A 1 233 ? -27.311 0.371 33.666 1.00 86.75 233 SER A CA 1
ATOM 1841 C C . SER A 1 233 ? -28.244 -0.710 33.102 1.00 86.75 233 SER A C 1
ATOM 1843 O O . SER A 1 233 ? -29.457 -0.607 33.292 1.00 86.75 233 SER A O 1
ATOM 1845 N N . LEU A 1 234 ? -27.698 -1.777 32.501 1.00 88.44 234 LEU A N 1
ATOM 1846 C CA . LEU A 1 234 ? -28.467 -2.961 32.115 1.00 88.44 234 LEU A CA 1
ATOM 1847 C C . LEU A 1 234 ? -28.938 -3.738 33.346 1.00 88.44 234 LEU A C 1
ATOM 1849 O O . LEU A 1 234 ? -30.119 -4.057 33.436 1.00 88.44 234 LEU A O 1
ATOM 1853 N N . ASN A 1 235 ? -28.057 -3.986 34.318 1.00 87.06 235 ASN A N 1
ATOM 1854 C CA . ASN A 1 235 ? -28.443 -4.641 35.573 1.00 87.06 235 ASN A CA 1
ATOM 1855 C C . ASN A 1 235 ? -29.524 -3.841 36.312 1.00 87.06 235 ASN A C 1
ATOM 1857 O O . ASN A 1 235 ? -30.481 -4.407 36.828 1.00 87.06 235 ASN A O 1
ATOM 1861 N N . LEU A 1 236 ? -29.431 -2.511 36.295 1.00 87.25 236 LEU A N 1
ATOM 1862 C CA . LEU A 1 236 ? -30.466 -1.625 36.826 1.00 87.25 236 LEU A CA 1
ATOM 1863 C C . LEU A 1 236 ? -31.762 -1.655 36.010 1.00 87.25 236 LEU A C 1
ATOM 1865 O O . LEU A 1 236 ? -32.816 -1.339 36.558 1.00 87.25 236 LEU A O 1
ATOM 1869 N N . ALA A 1 237 ? -31.704 -1.956 34.711 1.00 85.19 237 ALA A N 1
ATOM 1870 C CA . ALA A 1 237 ? -32.892 -2.183 33.896 1.00 85.19 237 ALA A CA 1
ATOM 1871 C C . ALA A 1 237 ? -33.553 -3.519 34.261 1.00 85.19 237 ALA A C 1
ATOM 1873 O O . ALA A 1 237 ? -34.767 -3.542 34.432 1.00 85.19 237 ALA A O 1
ATOM 1874 N N . ALA A 1 238 ? -32.762 -4.580 34.448 1.00 85.12 238 ALA A N 1
ATOM 1875 C CA . ALA A 1 238 ? -33.232 -5.893 34.885 1.00 85.12 238 ALA A CA 1
ATOM 1876 C C . ALA A 1 238 ? -33.868 -5.832 36.283 1.00 85.12 238 ALA A C 1
ATOM 1878 O O . ALA A 1 238 ? -35.024 -6.197 36.433 1.00 85.12 238 ALA A O 1
ATOM 1879 N N . ALA A 1 239 ? -33.198 -5.224 37.265 1.00 88.50 239 ALA A N 1
ATOM 1880 C CA . ALA A 1 239 ? -33.760 -5.051 38.606 1.00 88.50 239 ALA A CA 1
ATOM 1881 C C . ALA A 1 239 ? -35.061 -4.224 38.595 1.00 88.50 239 ALA A C 1
ATOM 1883 O O . ALA A 1 239 ? -36.036 -4.574 39.245 1.00 88.50 239 ALA A O 1
ATOM 1884 N N . SER A 1 240 ? -35.125 -3.149 37.793 1.00 86.75 240 SER A N 1
ATOM 1885 C CA . SER A 1 240 ? -36.375 -2.386 37.631 1.00 86.75 240 SER A CA 1
ATOM 1886 C C . SER A 1 240 ? -37.490 -3.198 36.963 1.00 86.75 240 SER A C 1
ATOM 1888 O O . SER A 1 240 ? -38.659 -2.876 37.162 1.00 86.75 240 SER A O 1
ATOM 1890 N N . LEU A 1 241 ? -37.152 -4.198 36.146 1.00 88.75 241 LEU A N 1
ATOM 1891 C CA . LEU A 1 241 ? -38.123 -5.110 35.548 1.00 88.75 241 LEU A CA 1
ATOM 1892 C C . LEU A 1 241 ? -38.644 -6.104 36.592 1.00 88.75 241 LEU A C 1
ATOM 1894 O O . LEU A 1 241 ? -39.855 -6.301 36.660 1.00 88.75 241 LEU A O 1
ATOM 1898 N N . ASP A 1 242 ? -37.751 -6.648 37.420 1.00 88.88 242 ASP A N 1
ATOM 1899 C CA . ASP A 1 242 ? -38.079 -7.569 38.516 1.00 88.88 242 ASP A CA 1
ATOM 1900 C C . ASP A 1 242 ? -38.971 -6.899 39.575 1.00 88.88 242 ASP A C 1
ATOM 1902 O O . ASP A 1 242 ? -39.932 -7.500 40.051 1.00 88.88 242 ASP A O 1
ATOM 1906 N N . ASP A 1 243 ? -38.743 -5.611 39.849 1.00 87.94 243 ASP A N 1
ATOM 1907 C CA . ASP A 1 243 ? -39.583 -4.779 40.725 1.00 87.94 243 ASP A CA 1
ATOM 1908 C C . ASP A 1 243 ? -40.945 -4.394 40.093 1.00 87.94 243 ASP A C 1
ATOM 1910 O O . ASP A 1 243 ? -41.718 -3.620 40.664 1.00 87.94 243 ASP A O 1
ATOM 1914 N N . GLY A 1 244 ? -41.250 -4.867 38.878 1.00 85.75 244 GLY A N 1
ATOM 1915 C CA . GLY A 1 244 ? -42.497 -4.579 38.157 1.00 85.75 244 GLY A CA 1
ATOM 1916 C C . GLY A 1 244 ? -42.548 -3.204 37.474 1.00 85.75 244 GLY A C 1
ATOM 1917 O O . GLY A 1 244 ? -43.558 -2.841 36.865 1.00 85.75 244 GLY A O 1
ATOM 1918 N N . ASN A 1 245 ? -41.462 -2.425 37.500 1.00 88.31 245 ASN A N 1
ATOM 1919 C CA . ASN A 1 245 ? -41.368 -1.113 36.857 1.00 88.31 245 ASN A CA 1
ATOM 1920 C C . ASN A 1 245 ? -40.908 -1.220 35.389 1.00 88.31 245 ASN A C 1
ATOM 1922 O O . ASN A 1 245 ? -39.851 -0.720 34.980 1.00 88.31 245 ASN A O 1
ATOM 1926 N N . VAL A 1 246 ? -41.764 -1.832 34.566 1.00 86.25 246 VAL A N 1
ATOM 1927 C CA . VAL A 1 246 ? -41.507 -2.133 33.145 1.00 86.25 246 VAL A CA 1
ATOM 1928 C C . VAL A 1 246 ? -41.148 -0.883 32.331 1.00 86.25 246 VAL A C 1
ATOM 1930 O O . VAL A 1 246 ? -40.269 -0.926 31.472 1.00 86.25 246 VAL A O 1
ATOM 1933 N N . LYS A 1 247 ? -41.781 0.266 32.606 1.00 88.19 247 LYS A N 1
ATOM 1934 C CA . LYS A 1 247 ? -41.531 1.515 31.863 1.00 88.19 247 LYS A CA 1
ATOM 1935 C C . LYS A 1 247 ? -40.124 2.062 32.119 1.00 88.19 247 LYS A C 1
ATOM 1937 O O . LYS A 1 247 ? -39.459 2.510 31.185 1.00 88.19 247 LYS A O 1
ATOM 1942 N N . SER A 1 248 ? -39.668 2.028 33.372 1.00 85.19 248 SER A N 1
ATOM 1943 C CA . SER A 1 248 ? -38.311 2.447 33.739 1.00 85.19 248 SER A CA 1
ATOM 1944 C C . SER A 1 248 ? -37.266 1.490 33.166 1.00 85.19 248 SER A C 1
ATOM 1946 O O . SER A 1 248 ? -36.305 1.938 32.536 1.00 85.19 248 SER A O 1
ATOM 1948 N N . ALA A 1 249 ? -37.502 0.180 33.296 1.00 86.38 249 ALA A N 1
ATOM 1949 C CA . ALA A 1 249 ? -36.656 -0.859 32.719 1.00 86.38 249 ALA A CA 1
ATOM 1950 C C . ALA A 1 249 ? -36.501 -0.692 31.200 1.00 86.38 249 ALA A C 1
ATOM 1952 O O . ALA A 1 249 ? -35.384 -0.621 30.685 1.00 86.38 249 ALA A O 1
ATOM 1953 N N . PHE A 1 250 ? -37.616 -0.522 30.486 1.00 88.38 250 PHE A N 1
ATOM 1954 C CA . PHE A 1 250 ? -37.615 -0.350 29.036 1.00 88.38 250 PHE A CA 1
ATOM 1955 C C . PHE A 1 250 ? -36.896 0.928 28.595 1.00 88.38 250 PHE A C 1
ATOM 1957 O O . PHE A 1 250 ? -36.152 0.906 27.619 1.00 88.38 250 PHE A O 1
ATOM 1964 N N . ASN A 1 251 ? -37.058 2.041 29.316 1.00 88.88 251 ASN A N 1
ATOM 1965 C CA . ASN A 1 251 ? -36.350 3.284 28.999 1.00 88.88 251 ASN A CA 1
ATOM 1966 C C . ASN A 1 251 ? -34.829 3.144 29.161 1.00 88.88 251 ASN A C 1
ATOM 1968 O O . ASN A 1 251 ? -34.082 3.619 28.303 1.00 88.88 251 ASN A O 1
ATOM 1972 N N . LYS A 1 252 ? -34.369 2.471 30.224 1.00 89.44 252 LYS A N 1
ATOM 1973 C CA . LYS A 1 252 ? -32.942 2.187 30.446 1.00 89.44 252 LYS A CA 1
ATOM 1974 C C . LYS A 1 252 ? -32.393 1.254 29.365 1.00 89.44 252 LYS A C 1
ATOM 1976 O O . LYS A 1 252 ? -31.384 1.569 28.743 1.00 89.44 252 LYS A O 1
ATOM 1981 N N . TRP A 1 253 ? -33.111 0.174 29.058 1.00 88.38 253 TRP A N 1
ATOM 1982 C CA . TRP A 1 253 ? -32.750 -0.753 27.984 1.00 88.38 253 TRP A CA 1
ATOM 1983 C C . TRP A 1 253 ? -32.711 -0.074 26.607 1.00 88.38 253 TRP A C 1
ATOM 1985 O O . TRP A 1 253 ? -31.773 -0.265 25.833 1.00 88.38 253 TRP A O 1
ATOM 1995 N N . LYS A 1 254 ? -33.682 0.792 26.305 1.00 88.25 254 LYS A N 1
ATOM 1996 C CA . LYS A 1 254 ? -33.711 1.580 25.068 1.00 88.25 254 LYS A CA 1
ATOM 1997 C C . LYS A 1 254 ? -32.523 2.539 24.983 1.00 88.25 254 LYS A C 1
ATOM 1999 O O . LYS A 1 254 ? -31.968 2.710 23.904 1.00 88.25 254 LYS A O 1
ATOM 2004 N N . ASN A 1 255 ? -32.107 3.154 26.092 1.00 90.06 255 ASN A N 1
ATOM 2005 C CA . ASN A 1 255 ? -30.921 4.017 26.116 1.00 90.06 255 ASN A CA 1
ATOM 2006 C C . ASN A 1 255 ? -29.613 3.255 25.816 1.00 90.06 255 ASN A C 1
ATOM 2008 O O . ASN A 1 255 ? -28.645 3.870 25.369 1.00 90.06 255 ASN A O 1
ATOM 2012 N N . LEU A 1 256 ? -29.599 1.938 26.038 1.00 88.56 256 LEU A N 1
ATOM 2013 C CA . LEU A 1 256 ? -28.463 1.059 25.761 1.00 88.56 256 LEU A CA 1
ATOM 2014 C C . LEU A 1 256 ? -28.473 0.473 24.351 1.00 88.56 256 LEU A C 1
ATOM 2016 O O . LEU A 1 256 ? -27.418 0.277 23.771 1.00 88.56 256 LEU A O 1
ATOM 2020 N N . THR A 1 257 ? -29.642 0.179 23.791 1.00 83.69 257 THR A N 1
ATOM 2021 C CA . THR A 1 257 ? -29.748 -0.569 22.523 1.00 83.69 257 THR A CA 1
ATOM 2022 C C . THR A 1 257 ? -30.089 0.300 21.320 1.00 83.69 257 THR A C 1
ATOM 2024 O O . THR A 1 257 ? -29.871 -0.089 20.172 1.00 83.69 257 THR A O 1
ATOM 2027 N N . HIS A 1 258 ? -30.654 1.485 21.550 1.00 88.06 258 HIS A N 1
ATOM 2028 C CA . HIS A 1 258 ? -31.062 2.359 20.464 1.00 88.06 258 HIS A CA 1
ATOM 2029 C C . HIS A 1 258 ? -29.847 3.085 19.857 1.00 88.06 258 HIS A C 1
ATOM 2031 O O . HIS A 1 258 ? -29.042 3.630 20.609 1.00 88.06 258 HIS A O 1
ATOM 2037 N N . PRO A 1 259 ? -29.757 3.253 18.521 1.00 83.62 259 PRO A N 1
ATOM 2038 C CA . PRO A 1 259 ? -28.636 3.937 17.862 1.00 83.62 259 PRO A CA 1
ATOM 2039 C C . PRO A 1 259 ? -28.316 5.343 18.397 1.00 83.62 259 PRO A C 1
ATOM 2041 O O . PRO A 1 259 ? -27.163 5.760 18.391 1.00 83.62 259 PRO A O 1
ATOM 2044 N N . LYS A 1 260 ? -29.344 6.068 18.860 1.00 86.12 260 LYS A N 1
ATOM 2045 C CA . LYS A 1 260 ? -29.243 7.413 19.470 1.00 86.12 260 LYS A CA 1
ATOM 2046 C C . LYS A 1 260 ? -29.173 7.409 21.007 1.00 86.12 260 LYS A C 1
ATOM 2048 O O . LYS A 1 260 ? -29.302 8.464 21.619 1.00 86.12 260 LYS A O 1
ATOM 2053 N N . GLY A 1 261 ? -29.093 6.239 21.631 1.00 84.62 261 GLY A N 1
ATOM 2054 C CA . GLY A 1 261 ? -28.981 6.101 23.079 1.00 84.62 261 GLY A CA 1
ATOM 2055 C C . GLY A 1 261 ? -27.620 6.589 23.570 1.00 84.62 261 GLY A C 1
ATOM 2056 O O . GLY A 1 261 ? -26.609 6.379 22.901 1.00 84.62 261 GLY A O 1
ATOM 2057 N N . LYS A 1 262 ? -27.585 7.248 24.733 1.00 87.44 262 LYS A N 1
ATOM 2058 C CA . LYS A 1 262 ? -26.357 7.858 25.269 1.00 87.44 262 LYS A CA 1
ATOM 2059 C C . LYS A 1 262 ? -25.276 6.814 25.563 1.00 87.44 262 LYS A C 1
ATOM 2061 O O . LYS A 1 262 ? -24.102 7.122 25.437 1.00 87.44 262 LYS A O 1
ATOM 2066 N N . GLN A 1 263 ? -25.682 5.601 25.938 1.00 87.06 263 GLN A N 1
ATOM 2067 C CA . GLN A 1 263 ? -24.786 4.506 26.333 1.00 87.06 263 GLN A CA 1
ATOM 2068 C C . GLN A 1 263 ? -24.682 3.412 25.260 1.00 87.06 263 GLN A C 1
ATOM 2070 O O . GLN A 1 263 ? -24.153 2.338 25.521 1.00 87.06 263 GLN A O 1
ATOM 2075 N N . ASN A 1 264 ? -25.202 3.654 24.052 1.00 88.56 264 ASN A N 1
ATOM 2076 C CA . ASN A 1 264 ? -25.282 2.625 23.017 1.00 88.56 264 ASN A CA 1
ATOM 2077 C C . ASN A 1 264 ? -23.915 2.201 22.467 1.00 88.56 264 ASN A C 1
ATOM 2079 O O . ASN A 1 264 ? -23.691 1.021 22.219 1.00 88.56 264 ASN A O 1
ATOM 2083 N N . GLN A 1 265 ? -22.990 3.146 22.292 1.00 86.12 265 GLN A N 1
ATOM 2084 C CA . GLN A 1 265 ? -21.636 2.823 21.832 1.00 86.12 265 GLN A CA 1
ATOM 2085 C C . GLN A 1 265 ? -20.887 1.977 22.870 1.00 86.12 265 GLN A C 1
ATOM 2087 O O . GLN A 1 265 ? -20.322 0.944 22.515 1.00 86.12 265 GLN A O 1
ATOM 2092 N N . ASP A 1 266 ? -20.972 2.364 24.143 1.00 87.50 266 ASP A N 1
ATOM 2093 C CA . ASP A 1 266 ? -20.341 1.651 25.258 1.00 87.50 266 ASP A CA 1
ATOM 2094 C C . ASP A 1 266 ? -20.943 0.250 25.445 1.00 87.50 266 ASP A C 1
ATOM 2096 O O . ASP A 1 266 ? -20.220 -0.735 25.585 1.00 87.50 266 ASP A O 1
ATOM 2100 N N . TRP A 1 267 ? -22.275 0.138 25.376 1.00 88.25 267 TRP A N 1
ATOM 2101 C CA . TRP A 1 267 ? -22.987 -1.138 25.459 1.00 88.25 267 TRP A CA 1
ATOM 2102 C C . TRP A 1 267 ? -22.637 -2.079 24.307 1.00 88.25 267 TRP A C 1
ATOM 2104 O O . TRP A 1 267 ? -22.405 -3.272 24.514 1.00 88.25 267 TRP A O 1
ATOM 2114 N N . LYS A 1 268 ? -22.570 -1.551 23.083 1.00 87.38 268 LYS A N 1
ATOM 2115 C CA . LYS A 1 268 ? -22.181 -2.328 21.909 1.00 87.38 268 LYS A CA 1
ATOM 2116 C C . LYS A 1 268 ? -20.746 -2.844 22.037 1.00 87.38 268 LYS A C 1
ATOM 2118 O O . LYS A 1 268 ? -20.517 -4.030 21.842 1.00 87.38 268 LYS A O 1
ATOM 2123 N N . GLY A 1 269 ? -19.807 -1.985 22.438 1.00 83.12 269 GLY A N 1
ATOM 2124 C CA . GLY A 1 269 ? -18.419 -2.390 22.674 1.00 83.12 269 GLY A CA 1
ATOM 2125 C C . GLY A 1 269 ? -18.294 -3.459 23.763 1.00 83.12 269 GLY A C 1
ATOM 2126 O O . GLY A 1 269 ? -17.552 -4.427 23.597 1.00 83.12 269 GLY A O 1
ATOM 2127 N N . PHE A 1 270 ? -19.059 -3.328 24.848 1.00 85.81 270 PHE A N 1
ATOM 2128 C CA . PHE A 1 270 ? -19.097 -4.315 25.924 1.00 85.81 270 PHE A CA 1
ATOM 2129 C C . PHE A 1 270 ? -19.678 -5.661 25.467 1.00 85.81 270 PHE A C 1
ATOM 2131 O O . PHE A 1 270 ? -19.031 -6.689 25.642 1.00 85.81 270 PHE A O 1
ATOM 2138 N N . SER A 1 271 ? -20.865 -5.663 24.853 1.00 83.56 271 SER A N 1
ATOM 2139 C CA . SER A 1 271 ? -21.539 -6.891 24.399 1.00 83.56 271 SER A CA 1
ATOM 2140 C C . SER A 1 271 ? -20.725 -7.659 23.356 1.00 83.56 271 SER A C 1
ATOM 2142 O O . SER A 1 271 ? -20.525 -8.858 23.520 1.00 83.56 271 SER A O 1
ATOM 2144 N N . GLU A 1 272 ? -20.152 -6.971 22.362 1.00 83.12 272 GLU A N 1
ATOM 2145 C CA . GLU A 1 272 ? -19.254 -7.591 21.375 1.00 83.12 272 GLU A CA 1
ATOM 2146 C C . GLU A 1 272 ? -18.013 -8.210 22.043 1.00 83.12 272 GLU A C 1
ATOM 2148 O O . GLU A 1 272 ? -17.574 -9.295 21.663 1.00 83.12 272 GLU A O 1
ATOM 2153 N N . SER A 1 273 ? -17.473 -7.563 23.082 1.00 82.62 273 SER A N 1
ATOM 2154 C CA . SER A 1 273 ? -16.323 -8.093 23.827 1.00 82.62 273 SER A CA 1
ATOM 2155 C C . SER A 1 273 ? -16.677 -9.316 24.676 1.00 82.62 273 SER A C 1
ATOM 2157 O O . SER A 1 273 ? -15.888 -10.256 24.760 1.00 82.62 273 SER A O 1
ATOM 2159 N N . VAL A 1 274 ? -17.855 -9.323 25.306 1.00 81.25 274 VAL A N 1
ATOM 2160 C CA . VAL A 1 274 ? -18.343 -10.462 26.099 1.00 81.25 274 VAL A CA 1
ATOM 2161 C C . VAL A 1 274 ? -18.634 -11.668 25.207 1.00 81.25 274 VAL A C 1
ATOM 2163 O O . VAL A 1 274 ? -18.230 -12.781 25.552 1.00 81.25 274 VAL A O 1
ATOM 2166 N N . ASP A 1 275 ? -19.266 -11.458 24.052 1.00 77.69 275 ASP A N 1
ATOM 2167 C CA . ASP A 1 275 ? -19.562 -12.522 23.087 1.00 77.69 275 ASP A CA 1
ATOM 2168 C C . ASP A 1 275 ? -18.285 -13.210 22.591 1.00 77.69 275 ASP A C 1
ATOM 2170 O O . ASP A 1 275 ? -18.229 -14.436 22.473 1.00 77.69 275 ASP A O 1
ATOM 2174 N N . ASP A 1 276 ? -17.228 -12.439 22.343 1.00 70.25 276 ASP A N 1
ATOM 2175 C CA . ASP A 1 276 ? -15.947 -12.984 21.906 1.00 70.25 276 ASP A CA 1
ATOM 2176 C C . ASP A 1 276 ? -15.214 -13.729 23.034 1.00 70.25 276 ASP A C 1
ATOM 2178 O O . ASP A 1 276 ? -14.693 -14.818 22.792 1.00 70.25 276 ASP A O 1
ATOM 2182 N N . ILE A 1 277 ? -15.261 -13.251 24.288 1.00 66.44 277 ILE A N 1
ATOM 2183 C CA . ILE A 1 277 ? -14.776 -14.018 25.458 1.00 66.44 277 ILE A CA 1
ATOM 2184 C C . ILE A 1 277 ? -15.530 -15.353 25.592 1.00 66.44 277 ILE A C 1
ATOM 2186 O O . ILE A 1 277 ? -14.926 -16.376 25.930 1.00 66.44 277 ILE A O 1
ATOM 2190 N N . GLY A 1 278 ? -16.834 -15.364 25.300 1.00 60.31 278 GLY A N 1
ATOM 2191 C CA . GLY A 1 278 ? -17.649 -16.579 25.268 1.00 60.31 278 GLY A CA 1
ATOM 2192 C C . GLY A 1 278 ? -17.140 -17.607 24.253 1.00 60.31 278 GLY A C 1
ATOM 2193 O O . GLY A 1 278 ? -17.011 -18.787 24.584 1.00 60.31 278 GLY A O 1
ATOM 2194 N N . LYS A 1 279 ? -16.761 -17.158 23.051 1.00 60.03 279 LYS A N 1
ATOM 2195 C CA . LYS A 1 279 ? -16.194 -18.022 21.998 1.00 60.03 279 LYS A CA 1
ATOM 2196 C C . LYS A 1 279 ? -14.826 -18.591 22.379 1.00 60.03 279 LYS A C 1
ATOM 2198 O O . LYS A 1 279 ? -14.575 -19.768 22.136 1.00 60.03 279 LYS A O 1
ATOM 2203 N N . PHE A 1 280 ? -13.970 -17.801 23.032 1.00 51.78 280 PHE A N 1
ATOM 2204 C CA . PHE A 1 280 ? -12.666 -18.280 23.512 1.00 51.78 280 PHE A CA 1
ATOM 2205 C C . PHE A 1 280 ? -12.788 -19.386 24.572 1.00 51.78 280 PHE A C 1
ATOM 2207 O O . PHE A 1 280 ? -11.953 -20.290 24.605 1.00 51.78 280 PHE A O 1
ATOM 2214 N N . LYS A 1 281 ? -13.821 -19.349 25.429 1.00 54.31 281 LYS A N 1
ATOM 2215 C CA . LYS A 1 281 ? -14.078 -20.431 26.397 1.00 54.31 281 LYS A CA 1
ATOM 2216 C C . LYS A 1 281 ? -14.545 -21.721 25.724 1.00 54.31 281 LYS A C 1
ATOM 2218 O O . LYS A 1 281 ? -14.102 -22.787 26.133 1.00 54.31 281 LYS A O 1
ATOM 2223 N N . GLN A 1 282 ? -15.390 -21.626 24.697 1.00 52.31 282 GLN A N 1
ATOM 2224 C CA . GLN A 1 282 ? -15.863 -22.799 23.953 1.00 52.31 282 GLN A CA 1
ATOM 2225 C C . GLN A 1 282 ? -14.737 -23.482 23.166 1.00 52.31 282 GLN A C 1
ATOM 2227 O O . GLN A 1 282 ? -14.666 -24.704 23.164 1.00 52.31 282 GLN A O 1
ATOM 2232 N N . GLN A 1 283 ? -13.825 -22.711 22.562 1.00 40.75 283 GLN A N 1
ATOM 2233 C CA . GLN A 1 283 ? -12.653 -23.274 21.877 1.00 40.75 283 GLN A CA 1
ATOM 2234 C C . GLN A 1 283 ? -11.701 -23.994 22.837 1.00 40.75 283 GLN A C 1
ATOM 2236 O O . GLN A 1 283 ? -11.299 -25.113 22.556 1.00 40.75 283 GLN A O 1
ATOM 2241 N N . LYS A 1 284 ? -11.406 -23.411 24.007 1.00 40.81 284 LYS A N 1
ATOM 2242 C CA . LYS A 1 284 ? -10.555 -24.081 25.005 1.00 40.81 284 LYS A CA 1
ATOM 2243 C C . LYS A 1 284 ? -11.148 -25.378 25.548 1.00 40.81 284 LYS A C 1
ATOM 2245 O O . LYS A 1 284 ? -10.398 -26.300 25.815 1.00 40.81 284 LYS A O 1
ATOM 2250 N N . GLN A 1 285 ? -12.467 -25.444 25.720 1.00 43.12 285 GLN A N 1
ATOM 2251 C CA . GLN A 1 285 ? -13.126 -26.674 26.168 1.00 43.12 285 GLN A CA 1
ATOM 2252 C C . GLN A 1 285 ? -13.061 -27.777 25.106 1.00 43.12 285 GLN A C 1
ATOM 2254 O O . GLN A 1 285 ? -12.872 -28.929 25.461 1.00 43.12 285 GLN A O 1
ATOM 2259 N N . GLN A 1 286 ? -13.148 -27.429 23.819 1.00 40.00 286 GLN A N 1
ATOM 2260 C CA . GLN A 1 286 ? -12.955 -28.393 22.730 1.00 40.00 286 GLN A CA 1
ATOM 2261 C C . GLN A 1 286 ? -11.505 -28.885 22.636 1.00 40.00 286 GLN A C 1
ATOM 2263 O O . GLN A 1 286 ? -11.292 -30.071 22.435 1.00 40.00 286 GLN A O 1
ATOM 2268 N N . ASP A 1 287 ? -10.527 -28.001 22.844 1.00 46.28 287 ASP A N 1
ATOM 2269 C CA . ASP A 1 287 ? -9.102 -28.356 22.810 1.00 46.28 287 ASP A CA 1
ATOM 2270 C C . ASP A 1 287 ? -8.634 -29.147 24.058 1.00 46.28 287 ASP A C 1
ATOM 2272 O O . ASP A 1 287 ? -7.557 -29.735 24.039 1.00 46.28 287 ASP A O 1
ATOM 2276 N N . GLU A 1 288 ? -9.396 -29.132 25.160 1.00 47.62 288 GLU A N 1
ATOM 2277 C CA . GLU A 1 288 ? -9.124 -29.909 26.388 1.00 47.62 288 GLU A CA 1
ATOM 2278 C C . GLU A 1 288 ? -9.868 -31.262 26.422 1.00 47.62 288 GLU A C 1
ATOM 2280 O O . GLU A 1 288 ? -9.552 -32.112 27.257 1.00 47.62 288 GLU A O 1
ATOM 2285 N N . GLU A 1 289 ? -10.851 -31.464 25.537 1.00 44.81 289 GLU A N 1
ATOM 2286 C CA . GLU A 1 289 ? -11.602 -32.719 25.373 1.00 44.81 289 GLU A CA 1
ATOM 2287 C C . GLU A 1 289 ? -11.048 -33.622 24.242 1.00 44.81 289 GLU A C 1
ATOM 2289 O O . GLU A 1 289 ? -11.501 -34.763 24.111 1.00 44.81 289 GLU A O 1
ATOM 2294 N N . GLU A 1 290 ? -10.057 -33.148 23.471 1.00 39.94 290 GLU A N 1
ATOM 2295 C CA . GLU A 1 290 ? -9.220 -33.929 22.530 1.00 39.94 290 GLU A CA 1
ATOM 2296 C C . GLU A 1 290 ? -7.882 -34.367 23.155 1.00 39.94 290 GLU A C 1
ATOM 2298 O O . GLU A 1 290 ? -7.449 -35.509 22.860 1.00 39.94 290 GLU A O 1
#

Foldseek 3Di:
DVVVVVLVVVVCLLVLVVLVVCVVVVVDPDDDPARWHDDDDPDDDDDDDTDHDDPDVVSVVVVVVSVVVVVVCVVCVPDPPPDDPPPPPQPFDKDFPDPVLQVQLVVLVVVLVVLVCQLVQVVVVVCCVPVNDDAGGGFDQDPNDTGHDHRDDDPVSVVVSVVSNVSNVVSCVNGIDRDPDDPPPPVPDFLLVVLVVLLVVLVVCCVPPVVVSVVSNVVSVVLVVLLVVLVVLQVVLVVCVVVVNPVSSVVSVCLCCPPPRPSVVSNVSNVRNVVVVVVVVVVVVVVVVD